Protein 3L5A (pdb70)

Structure (mmCIF, N/CA/C/O backbone):
data_3L5A
#
_entry.id   3L5A
#
_cell.length_a   69.941
_cell.length_b   75.342
_cell.length_c   80.736
_cell.angle_alpha   90.000
_cell.angle_beta   90.000
_cell.angle_gamma   90.000
#
_symmetry.space_group_name_H-M   'P 21 21 21'
#
loop_
_entity.id
_entity.type
_entity.pdbx_description
1 polymer 'NADH/flavin oxidoreductase/NADH oxidase'
2 non-polymer 'TRIETHYLENE GLYCOL'
3 water water
#
loop_
_atom_site.group_PDB
_atom_site.id
_atom_site.type_symbol
_atom_site.label_atom_id
_atom_site.label_alt_id
_atom_site.label_comp_id
_atom_site.label_asym_id
_atom_site.label_entity_id
_atom_site.label_seq_id
_atom_site.pdbx_PDB_ins_code
_atom_site.Cartn_x
_atom_site.Cartn_y
_atom_site.Cartn_z
_atom_site.occupancy
_atom_site.B_iso_or_equiv
_atom_site.auth_seq_id
_atom_site.auth_comp_id
_atom_site.auth_asym_id
_atom_site.auth_atom_id
_atom_site.pdbx_PDB_model_num
ATOM 9 N N . TYR A 1 22 ? 48.415 99.065 28.527 1.00 31.33 2 TYR A N 1
ATOM 10 C CA . TYR A 1 22 ? 47.635 97.852 28.747 1.00 28.11 2 TYR A CA 1
ATOM 11 C C . TYR A 1 22 ? 48.548 96.730 29.227 1.00 26.34 2 TYR A C 1
ATOM 12 O O . TYR A 1 22 ? 49.554 96.448 28.589 1.00 26.20 2 TYR A O 1
ATOM 21 N N . ARG A 1 23 ? 48.188 96.104 30.345 1.00 25.05 3 ARG A N 1
ATOM 22 C CA . ARG A 1 23 ? 49.059 95.104 30.985 1.00 24.23 3 ARG A CA 1
ATOM 23 C C . ARG A 1 23 ? 49.431 93.939 30.066 1.00 23.64 3 ARG A C 1
ATOM 24 O O . ARG A 1 23 ? 50.558 93.438 30.115 1.00 23.06 3 ARG A O 1
ATOM 32 N N . TYR A 1 24 ? 48.489 93.529 29.223 1.00 22.10 4 TYR A N 1
ATOM 33 C CA . TYR A 1 24 ? 48.688 92.323 28.404 1.00 21.67 4 TYR A CA 1
ATOM 34 C C . TYR A 1 24 ? 49.213 92.610 27.005 1.00 22.24 4 TYR A C 1
ATOM 35 O O . TYR A 1 24 ? 49.325 91.692 26.198 1.00 21.95 4 TYR A O 1
ATOM 44 N N . LYS A 1 25 ? 49.576 93.869 26.744 1.00 22.41 5 LYS A N 1
ATOM 45 C CA . LYS A 1 25 ? 50.168 94.292 25.472 1.00 24.00 5 LYS A CA 1
ATOM 46 C C . LYS A 1 25 ? 51.309 93.405 24.904 1.00 23.56 5 LYS A C 1
ATOM 47 O O . LYS A 1 25 ? 51.319 93.125 23.700 1.00 23.48 5 LYS A O 1
ATOM 53 N N . PRO A 1 26 ? 52.261 92.963 25.755 1.00 22.96 6 PRO A N 1
ATOM 54 C CA . PRO A 1 26 ? 53.373 92.159 25.222 1.00 22.64 6 PRO A CA 1
ATOM 55 C C . PRO A 1 26 ? 52.924 90.896 24.493 1.00 21.74 6 PRO A C 1
ATOM 56 O O . PRO A 1 26 ? 53.596 90.459 23.570 1.00 22.06 6 PRO A O 1
ATOM 60 N N . LEU A 1 27 ? 51.789 90.339 24.899 1.00 21.10 7 LEU A N 1
ATOM 61 C CA . LEU A 1 27 ? 51.276 89.100 24.303 1.00 20.40 7 LEU A CA 1
ATOM 62 C C . LEU A 1 27 ? 50.689 89.310 22.918 1.00 20.94 7 LEU A C 1
ATOM 63 O O . LEU A 1 27 ? 50.470 88.345 22.178 1.00 21.46 7 LEU A O 1
ATOM 68 N N . LEU A 1 28 ? 50.411 90.571 22.600 1.00 21.74 8 LEU A N 1
ATOM 69 C CA . LEU A 1 28 ? 49.809 90.956 21.327 1.00 22.34 8 LEU A CA 1
ATOM 70 C C . LEU A 1 28 ? 50.818 91.488 20.323 1.00 22.87 8 LEU A C 1
ATOM 71 O O . LEU A 1 28 ? 50.459 91.814 19.188 1.00 23.87 8 LEU A O 1
ATOM 76 N N . GLN A 1 29 ? 52.078 91.571 20.733 1.00 22.56 9 GLN A N 1
ATOM 77 C CA . GLN A 1 29 ? 53.148 92.057 19.872 1.00 22.79 9 GLN A CA 1
ATOM 78 C C . GLN A 1 29 ? 53.460 90.993 18.823 1.00 21.90 9 GLN A C 1
ATOM 79 O O . GLN A 1 29 ? 53.393 89.799 19.098 1.00 21.52 9 GLN A O 1
ATOM 85 N N . SER A 1 30 ? 53.802 91.443 17.622 1.00 21.66 10 SER A N 1
ATOM 86 C CA . SER A 1 30 ? 54.145 90.526 16.542 1.00 21.43 10 SER A CA 1
ATOM 87 C C . SER A 1 30 ? 55.531 89.956 16.795 1.00 20.73 10 SER A C 1
ATOM 88 O O . SER A 1 30 ? 56.312 90.493 17.594 1.00 20.72 10 SER A O 1
ATOM 91 N N . ILE A 1 31 ? 55.834 88.869 16.096 1.00 19.27 11 ILE A N 1
ATOM 92 C CA . ILE A 1 31 ? 57.153 88.263 16.159 1.00 18.32 11 ILE A CA 1
ATOM 93 C C . ILE A 1 31 ? 57.494 87.690 14.789 1.00 18.17 11 ILE A C 1
ATOM 94 O O . ILE A 1 31 ? 56.610 87.199 14.071 1.00 19.37 11 ILE A O 1
ATOM 99 N N . HIS A 1 32 ? 58.763 87.778 14.409 1.00 18.27 12 HIS A N 1
ATOM 100 C CA . HIS A 1 32 ? 59.228 87.088 13.221 1.00 18.83 12 HIS A CA 1
ATOM 101 C C . HIS A 1 32 ? 59.942 85.799 13.576 1.00 18.00 12 HIS A C 1
ATOM 102 O O . HIS A 1 32 ? 60.766 85.750 14.503 1.00 17.95 12 HIS A O 1
ATOM 109 N N . LEU A 1 33 ? 59.634 84.748 12.825 1.00 17.73 13 LEU A N 1
ATOM 110 C CA . LEU A 1 33 ? 60.433 83.540 12.907 1.00 17.43 13 LEU A CA 1
ATOM 111 C C . LEU A 1 33 ? 61.804 83.796 12.250 1.00 17.72 13 LEU A C 1
ATOM 112 O O . LEU A 1 33 ? 61.966 84.784 11.504 1.00 17.84 13 LEU A O 1
ATOM 117 N N . PRO A 1 34 ? 62.795 82.922 12.512 1.00 18.06 14 PRO A N 1
ATOM 118 C CA . PRO A 1 34 ? 64.106 83.082 11.862 1.00 18.77 14 PRO A CA 1
ATOM 119 C C . PRO A 1 34 ? 64.041 83.245 10.336 1.00 19.43 14 PRO A C 1
ATOM 120 O O . PRO A 1 34 ? 64.854 83.991 9.752 1.00 20.37 14 PRO A O 1
ATOM 124 N N . ASN A 1 35 ? 63.079 82.579 9.699 1.00 19.09 15 ASN A N 1
ATOM 125 C CA . ASN A 1 35 ? 62.929 82.625 8.244 1.00 19.80 15 ASN A CA 1
ATOM 126 C C . ASN A 1 35 ? 62.202 83.856 7.691 1.00 20.20 15 ASN A C 1
ATOM 127 O O . ASN A 1 35 ? 61.981 83.946 6.480 1.00 20.95 15 ASN A O 1
ATOM 132 N N . GLY A 1 36 ? 61.819 84.770 8.581 1.00 20.91 16 GLY A N 1
ATOM 133 C CA . GLY A 1 36 ? 61.198 86.022 8.177 1.00 21.71 16 GLY A CA 1
ATOM 134 C C . GLY A 1 36 ? 59.683 86.030 8.199 1.00 22.46 16 GLY A C 1
ATOM 135 O O . GLY A 1 36 ? 59.078 87.089 8.034 1.00 22.73 16 GLY A O 1
ATOM 136 N N . ILE A 1 37 ? 59.053 84.872 8.398 1.00 21.48 17 ILE A N 1
ATOM 137 C CA . ILE A 1 37 ? 57.581 84.863 8.529 1.00 22.07 17 ILE A CA 1
ATOM 138 C C . ILE A 1 37 ? 57.148 85.642 9.752 1.00 22.20 17 ILE A C 1
ATOM 139 O O . ILE A 1 37 ? 57.712 85.473 10.829 1.00 21.37 17 ILE A O 1
ATOM 144 N N . LYS A 1 38 ? 56.141 86.496 9.582 1.00 22.37 18 LYS A N 1
ATOM 145 C CA . LYS A 1 38 ? 55.663 87.326 10.678 1.00 22.95 18 LYS A CA 1
ATOM 146 C C . LYS A 1 38 ? 54.422 86.698 11.299 1.00 22.67 18 LYS A C 1
ATOM 147 O O . LYS A 1 38 ? 53.492 86.313 10.600 1.00 23.34 18 LYS A O 1
ATOM 153 N N . ILE A 1 39 ? 54.426 86.565 12.618 1.00 22.29 19 ILE A N 1
ATOM 154 C CA . ILE A 1 39 ? 53.263 86.066 13.347 1.00 22.09 19 ILE A CA 1
ATOM 155 C C . ILE A 1 39 ? 52.678 87.240 14.115 1.00 22.35 19 ILE A C 1
ATOM 156 O O . ILE A 1 39 ? 53.417 88.005 14.737 1.00 22.13 19 ILE A O 1
ATOM 161 N N . SER A 1 40 ? 51.362 87.414 14.077 1.00 23.13 20 SER A N 1
ATOM 162 C CA . SER A 1 40 ? 50.836 88.694 14.534 1.00 23.86 20 SER A CA 1
ATOM 163 C C . SER A 1 40 ? 50.620 88.798 16.041 1.00 22.90 20 SER A C 1
ATOM 164 O O . SER A 1 40 ? 50.302 89.871 16.551 1.00 23.52 20 SER A O 1
ATOM 167 N N . ASN A 1 41 ? 50.787 87.688 16.757 1.00 21.62 21 ASN A N 1
ATOM 168 C CA . ASN A 1 41 ? 50.749 87.732 18.215 1.00 20.19 21 ASN A CA 1
ATOM 169 C C . ASN A 1 41 ? 51.621 86.616 18.796 1.00 19.70 21 ASN A C 1
ATOM 170 O O . ASN A 1 41 ? 52.205 85.834 18.048 1.00 19.82 21 ASN A O 1
ATOM 175 N N . ARG A 1 42 ? 51.684 86.542 20.115 1.00 19.55 22 ARG A N 1
ATOM 176 C CA . ARG A 1 42 ? 52.556 85.563 20.770 1.00 18.85 22 ARG A CA 1
ATOM 177 C C . ARG A 1 42 ? 51.881 84.253 21.156 1.00 18.81 22 ARG A C 1
ATOM 178 O O . ARG A 1 42 ? 52.504 83.424 21.812 1.00 18.62 22 ARG A O 1
ATOM 186 N N . PHE A 1 43 ? 50.632 84.048 20.742 1.00 18.84 23 PHE A N 1
ATOM 187 C CA . PHE A 1 43 ? 49.899 82.831 21.108 1.00 18.57 23 PHE A CA 1
ATOM 188 C C . PHE A 1 43 ? 50.018 81.694 20.101 1.00 18.20 23 PHE A C 1
ATOM 189 O O . PHE A 1 43 ? 49.943 81.907 18.885 1.00 18.34 23 PHE A O 1
ATOM 197 N N . VAL A 1 44 ? 50.205 80.493 20.638 1.00 18.17 24 VAL A N 1
ATOM 198 C CA . VAL A 1 44 ? 50.232 79.284 19.837 1.00 18.25 24 VAL A CA 1
ATOM 199 C C . VAL A 1 44 ? 49.143 78.343 20.331 1.00 18.85 24 VAL A C 1
ATOM 200 O O . VAL A 1 44 ? 49.032 78.085 21.532 1.00 19.22 24 VAL A O 1
ATOM 204 N N . LEU A 1 45 ? 48.321 77.843 19.418 1.00 19.34 25 LEU A N 1
ATOM 205 C CA . LEU A 1 45 ? 47.358 76.810 19.772 1.00 20.36 25 LEU A CA 1
ATOM 206 C C . LEU A 1 45 ? 48.112 75.476 19.799 1.00 20.11 25 LEU A C 1
ATOM 207 O O . LEU A 1 45 ? 48.576 74.991 18.761 1.00 19.96 25 LEU A O 1
ATOM 212 N N . SER A 1 46 ? 48.255 74.923 21.002 1.00 20.34 26 SER A N 1
ATOM 213 C CA . SER A 1 46 ? 49.087 73.742 21.270 1.00 21.83 26 SER A CA 1
ATOM 214 C C . SER A 1 46 ? 48.461 72.438 20.800 1.00 21.66 26 SER A C 1
ATOM 215 O O . SER A 1 46 ? 47.235 72.346 20.675 1.00 21.55 26 SER A O 1
ATOM 218 N N . PRO A 1 47 ? 49.301 71.401 20.575 1.00 22.07 27 PRO A N 1
ATOM 219 C CA . PRO A 1 47 ? 48.794 70.122 20.082 1.00 22.81 27 PRO A CA 1
ATOM 220 C C . PRO A 1 47 ? 47.702 69.563 20.974 1.00 24.50 27 PRO A C 1
ATOM 221 O O . PRO A 1 47 ? 47.822 69.557 22.205 1.00 25.85 27 PRO A O 1
ATOM 233 N N . THR A 1 49 ? 44.894 66.257 20.614 1.00 28.48 29 THR A N 1
ATOM 234 C CA . THR A 1 49 ? 44.253 65.182 19.886 1.00 29.30 29 THR A CA 1
ATOM 235 C C . THR A 1 49 ? 42.789 65.168 20.287 1.00 29.45 29 THR A C 1
ATOM 236 O O . THR A 1 49 ? 42.438 64.899 21.440 1.00 29.27 29 THR A O 1
ATOM 240 N N . VAL A 1 50 ? 41.955 65.498 19.308 1.00 30.09 30 VAL A N 1
ATOM 241 C CA . VAL A 1 50 ? 40.513 65.509 19.451 1.00 30.61 30 VAL A CA 1
ATOM 242 C C . VAL A 1 50 ? 39.966 64.083 19.476 1.00 30.03 30 VAL A C 1
ATOM 243 O O . VAL A 1 50 ? 38.948 63.821 20.108 1.00 29.90 30 VAL A O 1
ATOM 247 N N . ASN A 1 51 ? 40.656 63.159 18.805 1.00 29.41 31 ASN A N 1
ATOM 248 C CA . ASN A 1 51 ? 40.251 61.751 18.772 1.00 29.03 31 ASN A CA 1
ATOM 249 C C . ASN A 1 51 ? 38.908 61.579 18.053 1.00 28.64 31 ASN A C 1
ATOM 250 O O . ASN A 1 51 ? 38.014 60.891 18.538 1.00 28.64 31 ASN A O 1
ATOM 255 N N . ALA A 1 52 ? 38.787 62.214 16.888 1.00 27.56 32 ALA A N 1
ATOM 256 C CA . ALA A 1 52 ? 37.536 62.226 16.125 1.00 26.82 32 ALA A CA 1
ATOM 257 C C . ALA A 1 52 ? 37.745 61.843 14.666 1.00 26.14 32 ALA A C 1
ATOM 258 O O . ALA A 1 52 ? 36.844 62.023 13.836 1.00 25.65 32 ALA A O 1
ATOM 260 N N . SER A 1 53 ? 38.927 61.303 14.349 1.00 25.03 33 SER A N 1
ATOM 261 C CA . SER A 1 53 ? 39.233 60.874 12.987 1.00 24.17 33 SER A CA 1
ATOM 262 C C . SER A 1 53 ? 38.679 59.468 12.742 1.00 24.28 33 SER A C 1
ATOM 263 O O . SER A 1 53 ? 38.171 58.833 13.662 1.00 23.50 33 SER A O 1
ATOM 266 N N . THR A 1 54 ? 38.775 58.981 11.507 1.00 24.30 34 THR A N 1
ATOM 267 C CA . THR A 1 54 ? 38.358 57.604 11.208 1.00 25.38 34 THR A CA 1
ATOM 268 C C . THR A 1 54 ? 39.345 56.636 11.856 1.00 26.30 34 THR A C 1
ATOM 269 O O . THR A 1 54 ? 40.408 57.067 12.316 1.00 26.27 34 THR A O 1
ATOM 273 N N . LYS A 1 55 ? 39.005 55.349 11.886 1.00 26.95 35 LYS A N 1
ATOM 274 C CA . LYS A 1 55 ? 39.893 54.327 12.453 1.00 28.30 35 LYS A CA 1
ATOM 275 C C . LYS A 1 55 ? 41.248 54.298 11.721 1.00 27.77 35 LYS A C 1
ATOM 276 O O . LYS A 1 55 ? 42.281 54.030 12.340 1.00 28.37 35 LYS A O 1
ATOM 282 N N . GLU A 1 56 ? 41.229 54.589 10.418 1.00 27.45 36 GLU A N 1
ATOM 283 C CA . GLU A 1 56 ? 42.449 54.697 9.600 1.00 27.20 36 GLU A CA 1
ATOM 284 C C . GLU A 1 56 ? 43.167 56.013 9.814 1.00 26.10 36 GLU A C 1
ATOM 285 O O . GLU A 1 56 ? 44.249 56.220 9.256 1.00 26.55 36 GLU A O 1
ATOM 291 N N . GLY A 1 57 ? 42.557 56.914 10.578 1.00 25.01 37 GLY A N 1
ATOM 292 C CA . GLY A 1 57 ? 43.150 58.221 10.851 1.00 24.03 37 GLY A CA 1
ATOM 293 C C . GLY A 1 57 ? 42.875 59.270 9.791 1.00 23.71 37 GLY A C 1
ATOM 294 O O . GLY A 1 57 ? 43.580 60.269 9.713 1.00 23.85 37 GLY A O 1
ATOM 295 N N . TYR A 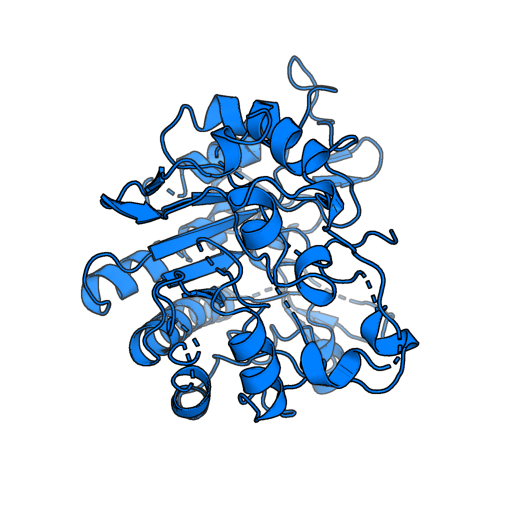1 58 ? 41.851 59.047 8.970 1.00 23.23 38 TYR A N 1
ATOM 296 C CA . TYR A 1 58 ? 41.469 60.039 7.985 1.00 23.26 38 TYR A CA 1
ATOM 297 C C . TYR A 1 58 ? 40.648 61.145 8.626 1.00 22.62 38 TYR A C 1
ATOM 298 O O . TYR A 1 58 ? 39.881 60.907 9.569 1.00 22.64 38 TYR A O 1
ATOM 307 N N . ILE A 1 59 ? 40.805 62.339 8.067 1.00 23.21 39 ILE A N 1
ATOM 308 C CA . ILE A 1 59 ? 40.175 63.561 8.570 1.00 23.19 39 ILE A CA 1
ATOM 309 C C . ILE A 1 59 ? 38.674 63.490 8.313 1.00 23.66 39 ILE A C 1
ATOM 310 O O . ILE A 1 59 ? 38.254 63.225 7.185 1.00 24.07 39 ILE A O 1
ATOM 315 N N . THR A 1 60 ? 37.898 63.744 9.361 1.00 23.72 40 THR A N 1
ATOM 316 C CA . THR A 1 60 ? 36.432 63.662 9.332 1.00 24.64 40 THR A CA 1
ATOM 317 C C . THR A 1 60 ? 35.786 65.046 9.324 1.00 24.98 40 THR A C 1
ATOM 318 O O . THR A 1 60 ? 36.453 66.072 9.533 1.00 24.00 40 THR A O 1
ATOM 322 N N . LYS A 1 61 ? 34.471 65.078 9.086 1.00 25.63 41 LYS A N 1
ATOM 323 C CA . LYS A 1 61 ? 33.704 66.315 9.205 1.00 26.40 41 LYS A CA 1
ATOM 324 C C . LYS A 1 61 ? 33.864 66.906 10.606 1.00 25.93 41 LYS A C 1
ATOM 325 O O . LYS A 1 61 ? 34.011 68.121 10.746 1.00 26.33 41 LYS A O 1
ATOM 331 N N . ALA A 1 62 ? 33.830 66.049 11.630 1.00 25.87 42 ALA A N 1
ATOM 332 C CA . ALA A 1 62 ? 33.985 66.502 13.024 1.00 25.86 42 ALA A CA 1
ATOM 333 C C . ALA A 1 62 ? 35.352 67.150 13.246 1.00 25.66 42 ALA A C 1
ATOM 334 O O . ALA A 1 62 ? 35.440 68.223 13.850 1.00 25.44 42 ALA A O 1
ATOM 336 N N . ASP A 1 63 ? 36.407 66.515 12.725 1.00 25.49 43 ASP A N 1
ATOM 337 C CA . ASP A 1 63 ? 37.758 67.094 12.787 1.00 24.85 43 ASP A CA 1
ATOM 338 C C . ASP A 1 63 ? 37.783 68.499 12.197 1.00 24.50 43 ASP A C 1
ATOM 339 O O . ASP A 1 63 ? 38.358 69.431 12.776 1.00 23.98 43 ASP A O 1
ATOM 344 N N . LEU A 1 64 ? 37.173 68.639 11.019 1.00 24.37 44 LEU A N 1
ATOM 345 C CA . LEU A 1 64 ? 37.186 69.903 10.307 1.00 24.09 44 LEU A CA 1
ATOM 346 C C . LEU A 1 64 ? 36.396 70.967 11.053 1.00 24.16 44 LEU A C 1
ATOM 347 O O . LEU A 1 64 ? 36.836 72.109 11.122 1.00 23.97 44 LEU A O 1
ATOM 352 N N . ALA A 1 65 ? 35.248 70.584 11.619 1.00 24.41 45 ALA A N 1
ATOM 353 C CA . ALA A 1 65 ? 34.418 71.549 12.359 1.00 24.24 45 ALA A CA 1
ATOM 354 C C . ALA A 1 65 ? 35.157 72.081 13.601 1.00 24.16 45 ALA A C 1
ATOM 355 O O . ALA A 1 65 ? 35.104 73.283 13.906 1.00 24.30 45 ALA A O 1
ATOM 357 N N . TYR A 1 66 ? 35.843 71.182 14.299 1.00 23.74 46 TYR A N 1
ATOM 358 C CA . TYR A 1 66 ? 36.633 71.567 15.463 1.00 23.32 46 TYR A CA 1
ATOM 359 C C . TYR A 1 66 ? 37.734 72.553 15.078 1.00 23.01 46 TYR A C 1
ATOM 360 O O . TYR A 1 66 ? 37.907 73.583 15.722 1.00 22.79 46 TYR A O 1
ATOM 369 N N . ALA A 1 67 ? 38.479 72.244 14.016 1.00 22.69 47 ALA A N 1
ATOM 370 C CA . ALA A 1 67 ? 39.566 73.119 13.583 1.00 22.60 47 ALA A CA 1
ATOM 371 C C . ALA A 1 67 ? 39.064 74.467 13.044 1.00 22.18 47 ALA A C 1
ATOM 372 O O . ALA A 1 67 ? 39.655 75.528 13.320 1.00 22.60 47 ALA A O 1
ATOM 374 N N . ALA A 1 68 ? 37.972 74.425 12.284 1.00 22.58 48 ALA A N 1
ATOM 375 C CA . ALA A 1 68 ? 37.372 75.646 11.725 1.00 22.30 48 ALA A CA 1
ATOM 376 C C . ALA A 1 68 ? 37.062 76.673 12.814 1.00 22.59 48 ALA A C 1
ATOM 377 O O . ALA A 1 68 ? 37.357 77.857 12.661 1.00 22.98 48 ALA A O 1
ATOM 379 N N . ARG A 1 69 ? 36.476 76.189 13.908 1.00 22.88 49 ARG A N 1
ATOM 380 C CA . ARG A 1 69 ? 36.102 77.015 15.063 1.00 23.68 49 ARG A CA 1
ATOM 381 C C . ARG A 1 69 ? 37.315 77.734 15.691 1.00 23.50 49 ARG A C 1
ATOM 382 O O . ARG A 1 69 ? 37.189 78.836 16.246 1.00 23.45 49 ARG A O 1
ATOM 390 N N . ARG A 1 70 ? 38.490 77.119 15.536 1.00 23.17 50 ARG A N 1
ATOM 391 C CA . ARG A 1 70 ? 39.729 77.603 16.154 1.00 22.48 50 ARG A CA 1
ATOM 392 C C . ARG A 1 70 ? 40.738 78.185 15.159 1.00 22.48 50 ARG A C 1
ATOM 393 O O . ARG A 1 70 ? 41.864 78.521 15.532 1.00 21.91 50 ARG A O 1
ATOM 401 N N . SER A 1 71 ? 40.313 78.360 13.903 1.00 22.54 51 SER A N 1
ATOM 402 C CA . SER A 1 71 ? 41.190 78.906 12.866 1.00 22.51 51 SER A CA 1
ATOM 403 C C . SER A 1 71 ? 41.512 80.404 12.999 1.00 22.20 51 SER A C 1
ATOM 404 O O . SER A 1 71 ? 42.424 80.913 12.342 1.00 21.44 51 SER A O 1
ATOM 407 N N . ASN A 1 72 ? 40.793 81.113 13.872 1.00 22.86 52 ASN A N 1
ATOM 408 C CA . ASN A 1 72 ? 41.093 82.512 14.108 1.00 23.19 52 ASN A CA 1
ATOM 409 C C . ASN A 1 72 ? 41.515 82.738 15.571 1.00 23.44 52 ASN A C 1
ATOM 410 O O . ASN A 1 72 ? 41.432 83.854 16.069 1.00 24.99 52 ASN A O 1
ATOM 415 N N . SER A 1 73 ? 41.966 81.678 16.244 1.00 23.34 53 SER A N 1
ATOM 416 C CA . SER A 1 73 ? 42.247 81.724 17.699 1.00 22.56 53 SER A CA 1
ATOM 417 C C . SER A 1 73 ? 43.648 82.225 18.082 1.00 22.73 53 SER A C 1
ATOM 418 O O . SER A 1 73 ? 43.814 82.892 19.107 1.00 22.93 53 SER A O 1
ATOM 421 N N . ALA A 1 74 ? 44.654 81.905 17.273 1.00 21.22 54 ALA A N 1
ATOM 422 C CA . ALA A 1 74 ? 46.052 82.158 17.657 1.00 21.10 54 ALA A CA 1
ATOM 423 C C . ALA A 1 74 ? 46.906 82.515 16.442 1.00 20.58 54 ALA A C 1
ATOM 424 O O . ALA A 1 74 ? 46.509 82.249 15.316 1.00 21.83 54 ALA A O 1
ATOM 426 N N . GLY A 1 75 ? 48.068 83.128 16.678 1.00 20.70 55 GLY A N 1
ATOM 427 C CA . GLY A 1 75 ? 49.001 83.459 15.599 1.00 19.35 55 GLY A CA 1
ATOM 428 C C . GLY A 1 75 ? 49.470 82.213 14.851 1.00 19.24 55 GLY A C 1
ATOM 429 O O . GLY A 1 75 ? 49.651 82.245 13.632 1.00 19.47 55 GLY A O 1
ATOM 438 N N . GLN A 1 77 ? 49.201 77.622 14.935 1.00 16.57 57 GLN A N 1
ATOM 439 C CA . GLN A 1 77 ? 48.519 76.428 15.433 1.00 16.77 57 GLN A CA 1
ATOM 440 C C . GLN A 1 77 ? 49.373 75.216 15.162 1.00 16.50 57 GLN A C 1
ATOM 441 O O . GLN A 1 77 ? 49.946 75.102 14.085 1.00 16.97 57 GLN A O 1
ATOM 447 N N . VAL A 1 78 ? 49.463 74.316 16.140 1.00 16.12 58 VAL A N 1
ATOM 448 C CA . VAL A 1 78 ? 50.092 73.018 15.914 1.00 16.55 58 VAL A CA 1
ATOM 449 C C . VAL A 1 78 ? 49.024 71.946 16.129 1.00 16.54 58 VAL A C 1
ATOM 450 O O . VAL A 1 78 ? 48.377 71.913 17.181 1.00 17.15 58 VAL A O 1
ATOM 454 N N . THR A 1 79 ? 48.852 71.058 15.151 1.00 17.44 59 THR A N 1
ATOM 455 C CA . THR A 1 79 ? 47.914 69.932 15.288 1.00 17.30 59 THR A CA 1
ATOM 456 C C . THR A 1 79 ? 48.292 68.964 16.398 1.00 17.97 59 THR A C 1
ATOM 457 O O . THR A 1 79 ? 49.455 68.928 16.845 1.00 17.84 59 THR A O 1
ATOM 461 N N . GLY A 1 80 ? 47.306 68.177 16.833 1.00 18.21 60 GLY A N 1
ATOM 462 C CA . GLY A 1 80 ? 47.627 66.942 17.554 1.00 18.11 60 GLY A CA 1
ATOM 463 C C . GLY A 1 80 ? 48.506 66.010 16.720 1.00 17.65 60 GLY A C 1
ATOM 464 O O . GLY A 1 80 ? 48.681 66.197 15.509 1.00 17.72 60 GLY A O 1
ATOM 465 N N . ALA A 1 81 ? 49.063 65.002 17.384 1.00 17.53 61 ALA A N 1
ATOM 466 C CA . ALA A 1 81 ? 49.943 64.007 16.748 1.00 17.37 61 ALA A CA 1
ATOM 467 C C . ALA A 1 81 ? 49.352 63.400 15.475 1.00 17.42 61 ALA A C 1
ATOM 468 O O . ALA A 1 81 ? 48.197 62.958 15.466 1.00 17.24 61 ALA A O 1
ATOM 470 N N . ALA A 1 82 ? 50.143 63.408 14.410 1.00 16.16 62 ALA A N 1
ATOM 471 C CA . ALA A 1 82 ? 49.825 62.689 13.172 1.00 15.98 62 ALA A CA 1
ATOM 472 C C . ALA A 1 82 ? 50.869 61.595 13.027 1.00 16.52 62 ALA A C 1
ATOM 473 O O . ALA A 1 82 ? 52.064 61.885 12.905 1.00 15.91 62 ALA A O 1
ATOM 475 N N . TYR A 1 83 ? 50.436 60.339 13.065 1.00 16.62 63 TYR A N 1
ATOM 476 C CA . TYR A 1 83 ? 51.388 59.219 13.119 1.00 17.62 63 TYR A CA 1
ATOM 477 C C . TYR A 1 83 ? 51.991 58.830 11.778 1.00 17.24 63 TYR A C 1
ATOM 478 O O . TYR A 1 83 ? 51.305 58.808 10.753 1.00 17.51 63 TYR A O 1
ATOM 487 N N . ILE A 1 84 ? 53.290 58.516 11.793 1.00 16.76 64 ILE A N 1
ATOM 488 C CA . ILE A 1 84 ? 54.043 58.332 10.552 1.00 16.74 64 ILE A CA 1
ATOM 489 C C . ILE A 1 84 ? 54.072 56.887 10.041 1.00 17.05 64 ILE A C 1
ATOM 490 O O . ILE A 1 84 ? 54.464 56.651 8.904 1.00 17.21 64 ILE A O 1
ATOM 495 N N . GLU A 1 85 ? 53.704 55.935 10.901 1.00 18.07 65 GLU A N 1
ATOM 496 C CA . GLU A 1 85 ? 53.648 54.510 10.518 1.00 18.53 65 GLU A CA 1
ATOM 497 C C . GLU A 1 85 ? 52.804 53.747 11.529 1.00 19.54 65 GLU A C 1
ATOM 498 O O . GLU A 1 85 ? 52.674 54.183 12.661 1.00 19.44 65 GLU A O 1
ATOM 504 N N . PRO A 1 86 ? 52.224 52.597 11.127 1.00 20.53 66 PRO A N 1
ATOM 505 C CA . PRO A 1 86 ? 51.280 51.898 12.014 1.00 20.90 66 PRO A CA 1
ATOM 506 C C . PRO A 1 86 ? 51.803 51.542 13.409 1.00 21.00 66 PRO A C 1
ATOM 507 O O . PRO A 1 86 ? 51.047 51.619 14.382 1.00 21.00 66 PRO A O 1
ATOM 511 N N . TYR A 1 87 ? 53.080 51.171 13.522 1.00 21.51 67 TYR A N 1
ATOM 512 C CA . TYR A 1 87 ? 53.613 50.803 14.835 1.00 21.47 67 TYR A CA 1
ATOM 513 C C . TYR A 1 87 ? 53.874 51.984 15.763 1.00 21.15 67 TYR A C 1
ATOM 514 O O . TYR A 1 87 ? 54.192 51.787 16.940 1.00 21.07 67 TYR A O 1
ATOM 523 N N . GLY A 1 88 ? 53.723 53.203 15.240 1.00 20.31 68 GLY A N 1
ATOM 524 C CA . GLY A 1 88 ? 53.935 54.432 16.010 1.00 20.38 68 GLY A CA 1
ATOM 525 C C . GLY A 1 88 ? 52.665 55.120 16.492 1.00 20.44 68 GLY A C 1
ATOM 526 O O . GLY A 1 88 ? 52.716 56.223 17.030 1.00 20.41 68 GLY A O 1
ATOM 527 N N . LYS A 1 89 ? 51.519 54.445 16.347 1.00 20.19 69 LYS A N 1
ATOM 528 C CA . LYS A 1 89 ? 50.213 55.073 16.615 1.00 20.33 69 LYS A CA 1
ATOM 529 C C . LYS A 1 89 ? 49.796 54.994 18.089 1.00 20.68 69 LYS A C 1
ATOM 530 O O . LYS A 1 89 ? 49.762 53.902 18.665 1.00 20.19 69 LYS A O 1
ATOM 536 N N . LEU A 1 90 ? 49.484 56.143 18.696 1.00 20.93 70 LEU A N 1
ATOM 537 C CA . LEU A 1 90 ? 49.123 56.180 20.112 1.00 22.65 70 LEU A CA 1
ATOM 538 C C . LEU A 1 90 ? 47.602 56.196 20.267 1.00 23.77 70 LEU A C 1
ATOM 539 O O . LEU A 1 90 ? 47.013 55.251 20.816 1.00 23.64 70 LEU A O 1
ATOM 544 N N . PHE A 1 91 ? 46.987 57.271 19.787 1.00 25.09 71 PHE A N 1
ATOM 545 C CA . PHE A 1 91 ? 45.549 57.475 19.968 1.00 26.63 71 PHE A CA 1
ATOM 546 C C . PHE A 1 91 ? 44.762 56.675 18.946 1.00 26.26 71 PHE A C 1
ATOM 547 O O . PHE A 1 91 ? 45.186 56.527 17.803 1.00 26.21 71 PHE A O 1
ATOM 555 N N . GLU A 1 92 ? 43.604 56.160 19.363 1.00 26.89 72 GLU A N 1
ATOM 556 C CA . GLU A 1 92 ? 42.822 55.274 18.515 1.00 27.17 72 GLU A CA 1
ATOM 557 C C . GLU A 1 92 ? 42.264 56.004 17.295 1.00 26.44 72 GLU A C 1
ATOM 558 O O . GLU A 1 92 ? 42.215 55.438 16.204 1.00 27.21 72 GLU A O 1
ATOM 564 N N . TYR A 1 93 ? 41.862 57.260 17.487 1.00 25.27 73 TYR A N 1
ATOM 565 C CA . TYR A 1 93 ? 41.241 58.042 16.417 1.00 24.78 73 TYR A CA 1
ATOM 566 C C . TYR A 1 93 ? 41.967 59.351 16.165 1.00 24.26 73 TYR A C 1
ATOM 567 O O . TYR A 1 93 ? 41.337 60.366 15.861 1.00 23.85 73 TYR A O 1
ATOM 576 N N . GLY A 1 94 ? 43.295 59.329 16.304 1.00 23.20 74 GLY A N 1
ATOM 577 C CA . GLY A 1 94 ? 44.113 60.502 16.004 1.00 23.00 74 GLY A CA 1
ATOM 578 C C . GLY A 1 94 ? 44.405 60.583 14.519 1.00 22.34 74 GLY A C 1
ATOM 579 O O . GLY A 1 94 ? 44.017 59.687 13.761 1.00 23.20 74 GLY A O 1
ATOM 580 N N . PHE A 1 95 ? 45.078 61.654 14.099 1.00 21.22 75 PHE A N 1
ATOM 581 C CA . PHE A 1 95 ? 45.407 61.852 12.681 1.00 20.51 75 PHE A CA 1
ATOM 582 C C . PHE A 1 95 ? 46.452 60.849 12.202 1.00 20.40 75 PHE A C 1
ATOM 583 O O . PHE A 1 95 ? 47.407 60.552 12.926 1.00 19.36 75 PHE A O 1
ATOM 591 N N . ASN A 1 96 ? 46.291 60.385 10.963 1.00 19.33 76 ASN A N 1
ATOM 592 C CA A ASN A 1 96 ? 47.279 59.555 10.295 0.50 19.21 76 ASN A CA 1
ATOM 593 C CA B ASN A 1 96 ? 47.324 59.574 10.316 0.50 19.30 76 ASN A CA 1
ATOM 594 C C . ASN A 1 96 ? 47.954 60.344 9.175 1.00 19.17 76 ASN A C 1
ATOM 595 O O . ASN A 1 96 ? 47.300 61.136 8.505 1.00 19.05 76 ASN A O 1
ATOM 604 N N . ILE A 1 97 ? 49.255 60.125 8.974 1.00 18.54 77 ILE A N 1
ATOM 605 C CA . ILE A 1 97 ? 49.966 60.731 7.854 1.00 18.43 77 ILE A CA 1
ATOM 606 C C . ILE A 1 97 ? 50.921 59.704 7.238 1.00 18.71 77 ILE A C 1
ATOM 607 O O . ILE A 1 97 ? 51.951 60.064 6.669 1.00 18.72 77 ILE A O 1
ATOM 612 N N . ASP A 1 98 ? 50.546 58.422 7.324 1.00 19.36 78 ASP A N 1
ATOM 613 C CA . ASP A 1 98 ? 51.475 57.331 6.988 1.00 20.13 78 ASP A CA 1
ATOM 614 C C . ASP A 1 98 ? 51.334 56.744 5.585 1.00 20.28 78 ASP A C 1
ATOM 615 O O . ASP A 1 98 ? 52.092 55.845 5.202 1.00 20.46 78 ASP A O 1
ATOM 620 N N . HIS A 1 99 ? 50.383 57.270 4.821 1.00 20.55 79 HIS A N 1
ATOM 621 C CA . HIS A 1 99 ? 50.190 56.823 3.447 1.00 20.56 79 HIS A CA 1
ATOM 622 C C . HIS A 1 99 ? 49.483 57.893 2.629 1.00 20.26 79 HIS A C 1
ATOM 623 O O . HIS A 1 99 ? 48.848 58.799 3.184 1.00 20.15 79 HIS A O 1
ATOM 630 N N . ASP A 1 100 ? 49.596 57.795 1.308 1.00 20.39 80 ASP A N 1
ATOM 631 C CA . ASP A 1 100 ? 49.125 58.867 0.432 1.00 21.07 80 ASP A CA 1
ATOM 632 C C . ASP A 1 100 ? 47.615 59.070 0.438 1.00 21.22 80 ASP A C 1
ATOM 633 O O . ASP A 1 100 ? 47.157 60.168 0.127 1.00 21.04 80 ASP A O 1
ATOM 638 N N . ALA A 1 101 ? 46.856 58.041 0.822 1.00 21.31 81 ALA A N 1
ATOM 639 C CA . ALA A 1 101 ? 45.387 58.161 0.910 1.00 21.50 81 ALA A CA 1
ATOM 640 C C . ALA A 1 101 ? 44.967 59.135 2.016 1.00 21.23 81 ALA A C 1
ATOM 641 O O . ALA A 1 101 ? 43.818 59.560 2.063 1.00 21.53 81 ALA A O 1
ATOM 643 N N . CYS A 1 102 ? 45.908 59.504 2.887 1.00 20.48 82 CYS A N 1
ATOM 644 C CA . CYS A 1 102 ? 45.650 60.516 3.910 1.00 20.60 82 CYS A CA 1
ATOM 645 C C . CYS A 1 102 ? 45.649 61.925 3.349 1.00 20.25 82 CYS A C 1
ATOM 646 O O . CYS A 1 102 ? 45.124 62.839 3.983 1.00 20.04 82 CYS A O 1
ATOM 649 N N . ILE A 1 103 ? 46.258 62.122 2.184 1.00 20.11 83 ILE A N 1
ATOM 650 C CA . ILE A 1 103 ? 46.474 63.470 1.677 1.00 20.76 83 ILE A CA 1
ATOM 651 C C . ILE A 1 103 ? 45.173 64.274 1.426 1.00 20.93 83 ILE A C 1
ATOM 652 O O . ILE A 1 103 ? 45.098 65.433 1.824 1.00 20.81 83 ILE A O 1
ATOM 657 N N . PRO A 1 104 ? 44.144 63.664 0.808 1.00 22.00 84 PRO A N 1
ATOM 658 C CA . PRO A 1 104 ? 42.929 64.466 0.547 1.00 22.17 84 PRO A CA 1
ATOM 659 C C . PRO A 1 104 ? 42.319 65.097 1.802 1.00 22.36 84 PRO A C 1
ATOM 660 O O . PRO A 1 104 ? 41.999 66.297 1.801 1.00 23.00 84 PRO A O 1
ATOM 664 N N . GLY A 1 105 ? 42.196 64.309 2.868 1.00 22.22 85 GLY A N 1
ATOM 665 C CA . GLY A 1 105 ? 41.627 64.781 4.136 1.00 21.81 85 GLY A CA 1
ATOM 666 C C . GLY A 1 105 ? 42.520 65.799 4.816 1.00 21.01 85 GLY A C 1
ATOM 667 O O . GLY A 1 105 ? 42.046 66.815 5.338 1.00 20.68 85 GLY A O 1
ATOM 668 N N . LEU A 1 106 ? 43.826 65.535 4.809 1.00 20.70 86 LEU A N 1
ATOM 669 C CA . LEU A 1 106 ? 44.789 66.468 5.397 1.00 19.47 86 LEU A CA 1
ATOM 670 C C . LEU A 1 106 ? 44.817 67.797 4.637 1.00 19.35 86 LEU A C 1
ATOM 671 O O . LEU A 1 106 ? 45.089 68.844 5.216 1.00 19.27 86 LEU A O 1
ATOM 676 N N . THR A 1 107 ? 44.531 67.747 3.332 1.00 19.34 87 THR A N 1
ATOM 677 C CA . THR A 1 107 ? 44.475 68.955 2.517 1.00 20.01 87 THR A CA 1
ATOM 678 C C . THR A 1 107 ? 43.299 69.824 2.975 1.00 19.61 87 THR A C 1
ATOM 679 O O . THR A 1 107 ? 43.452 71.031 3.142 1.00 20.33 87 THR A O 1
ATOM 683 N N . ASN A 1 108 ? 42.142 69.204 3.178 1.00 20.26 88 ASN A N 1
ATOM 684 C CA . ASN A 1 108 ? 40.986 69.915 3.764 1.00 20.54 88 ASN A CA 1
ATOM 685 C C . ASN A 1 108 ? 41.344 70.523 5.130 1.00 19.78 88 ASN A C 1
ATOM 686 O O . ASN A 1 108 ? 40.994 71.666 5.426 1.00 19.91 88 ASN A O 1
ATOM 699 N N . ALA A 1 110 ? 44.389 71.426 6.405 1.00 18.30 90 ALA A N 1
ATOM 700 C CA . ALA A 1 110 ? 45.305 72.542 6.297 1.00 17.77 90 ALA A CA 1
ATOM 701 C C . ALA A 1 110 ? 44.549 73.795 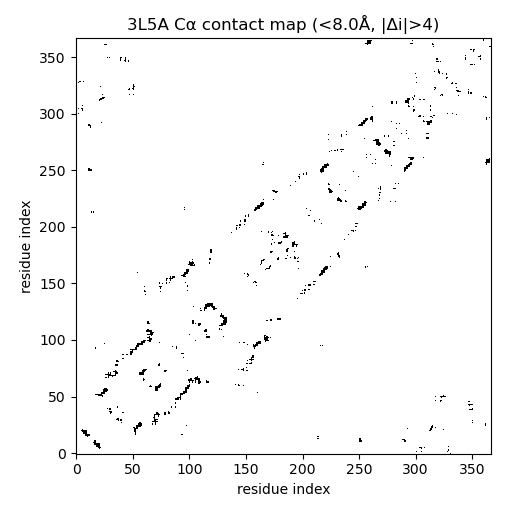5.827 1.00 18.40 90 ALA A C 1
ATOM 702 O O . ALA A 1 110 ? 44.743 74.884 6.359 1.00 17.83 90 ALA A O 1
ATOM 704 N N . SER A 1 111 ? 43.686 73.624 4.828 1.00 19.18 91 SER A N 1
ATOM 705 C CA . SER A 1 111 ? 42.926 74.751 4.312 1.00 20.13 91 SER A CA 1
ATOM 706 C C . SER A 1 111 ? 42.029 75.374 5.396 1.00 19.71 91 SER A C 1
ATOM 707 O O . SER A 1 111 ? 41.988 76.608 5.568 1.00 20.25 91 SER A O 1
ATOM 710 N N . THR A 1 112 ? 41.346 74.516 6.136 1.00 19.54 92 THR A N 1
ATOM 711 C CA . THR A 1 112 ? 40.452 74.924 7.214 1.00 20.26 92 THR A CA 1
ATOM 712 C C . THR A 1 112 ? 41.212 75.731 8.259 1.00 20.14 92 THR A C 1
ATOM 713 O O . THR A 1 112 ? 40.774 76.795 8.695 1.00 20.12 92 THR A O 1
ATOM 725 N N . LYS A 1 114 ? 43.984 77.396 7.922 1.00 18.78 94 LYS A N 1
ATOM 726 C CA . LYS A 1 114 ? 44.690 78.568 7.402 1.00 19.44 94 LYS A CA 1
ATOM 727 C C . LYS A 1 114 ? 43.782 79.722 6.960 1.00 19.48 94 LYS A C 1
ATOM 728 O O . LYS A 1 114 ? 44.278 80.765 6.547 1.00 20.55 94 LYS A O 1
ATOM 734 N N . GLN A 1 115 ? 42.475 79.524 7.069 1.00 21.13 95 GLN A N 1
ATOM 735 C CA . GLN A 1 115 ? 41.505 80.428 6.405 1.00 22.06 95 GLN A CA 1
ATOM 736 C C . GLN A 1 115 ? 41.479 81.865 6.925 1.00 22.82 95 GLN A C 1
ATOM 737 O O . GLN A 1 115 ? 41.018 82.780 6.223 1.00 23.44 95 GLN A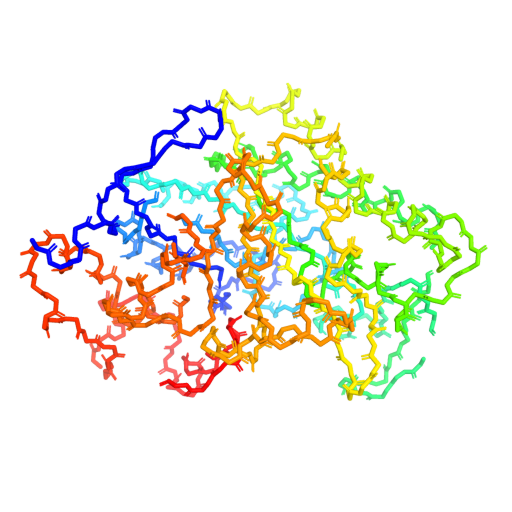 O 1
ATOM 743 N N . HIS A 1 116 ? 41.967 82.069 8.142 1.00 22.87 96 HIS A N 1
ATOM 744 C CA . HIS A 1 116 ? 42.083 83.417 8.693 1.00 23.28 96 HIS A CA 1
ATOM 745 C C . HIS A 1 116 ? 43.528 83.909 8.760 1.00 22.99 96 HIS A C 1
ATOM 746 O O . HIS A 1 116 ? 43.809 84.948 9.364 1.00 24.48 96 HIS A O 1
ATOM 753 N N . GLY A 1 117 ? 44.443 83.166 8.137 1.00 22.35 97 GLY A N 1
ATOM 754 C CA . GLY A 1 117 ? 45.847 83.553 8.080 1.00 21.47 97 GLY A CA 1
ATOM 755 C C . GLY A 1 117 ? 46.659 83.143 9.300 1.00 20.71 97 GLY A C 1
ATOM 756 O O . GLY A 1 117 ? 47.798 83.596 9.481 1.00 21.31 97 GLY A O 1
ATOM 757 N N . SER A 1 118 ? 46.079 82.301 10.146 1.00 20.21 98 SER A N 1
ATOM 758 C CA . SER A 1 118 ? 46.846 81.697 11.233 1.00 19.89 98 SER A CA 1
ATOM 759 C C . SER A 1 118 ? 47.730 80.621 10.615 1.00 19.83 98 SER A C 1
ATOM 760 O O . SER A 1 118 ? 47.310 79.923 9.689 1.00 19.85 98 SER A O 1
ATOM 763 N N . LEU A 1 119 ? 48.960 80.505 11.096 1.00 18.87 99 LEU A N 1
ATOM 764 C CA . LEU A 1 119 ? 49.862 79.500 10.558 1.00 19.06 99 LEU A CA 1
ATOM 765 C C . LEU A 1 119 ? 49.439 78.118 11.043 1.00 18.20 99 LEU A C 1
ATOM 766 O O . LEU A 1 119 ? 49.053 77.955 12.214 1.00 19.28 99 LEU A O 1
ATOM 771 N N . ALA A 1 120 ? 49.536 77.130 10.151 1.00 17.61 100 ALA A N 1
ATOM 772 C CA . ALA A 1 120 ? 49.057 75.775 10.427 1.00 16.64 100 ALA A CA 1
ATOM 773 C C . ALA A 1 120 ? 50.218 74.793 10.320 1.00 16.54 100 ALA A C 1
ATOM 774 O O . ALA A 1 120 ? 50.757 74.575 9.227 1.00 15.63 100 ALA A O 1
ATOM 776 N N . ILE A 1 121 ? 50.618 74.241 11.470 1.00 15.15 101 ILE A N 1
ATOM 777 C CA . ILE A 1 121 ? 51.770 73.331 11.548 1.00 15.31 101 ILE A CA 1
ATOM 778 C C . ILE A 1 121 ? 51.256 71.951 11.926 1.00 15.26 101 ILE A C 1
ATOM 779 O O . ILE A 1 121 ? 50.485 71.840 12.879 1.00 15.62 101 ILE A O 1
ATOM 784 N N . ILE A 1 122 ? 51.637 70.913 11.177 1.00 14.55 102 ILE A N 1
ATOM 785 C CA . ILE A 1 122 ? 51.186 69.550 11.541 1.00 14.98 102 ILE A CA 1
ATOM 786 C C . ILE A 1 122 ? 52.306 68.834 12.309 1.00 14.73 102 ILE A C 1
ATOM 787 O O . ILE A 1 122 ? 53.457 68.810 11.865 1.00 15.02 102 ILE A O 1
ATOM 792 N N . GLN A 1 123 ? 51.947 68.262 13.457 1.00 14.75 103 GLN A N 1
ATOM 793 C CA . GLN A 1 123 ? 52.925 67.548 14.302 1.00 14.46 103 GLN A CA 1
ATOM 794 C C . GLN A 1 123 ? 53.114 66.106 13.797 1.00 15.16 103 GLN A C 1
ATOM 795 O O . GLN A 1 123 ? 52.144 65.359 13.692 1.00 16.68 103 GLN A O 1
ATOM 801 N N . LEU A 1 124 ? 54.347 65.720 13.467 1.00 14.82 104 LEU A N 1
ATOM 802 C CA . LEU A 1 124 ? 54.620 64.349 13.030 1.00 14.36 104 LEU A CA 1
ATOM 803 C C . LEU A 1 124 ? 55.085 63.554 14.228 1.00 15.12 104 LEU A C 1
ATOM 804 O O . LEU A 1 124 ? 55.975 64.010 14.967 1.00 15.74 104 LEU A O 1
ATOM 809 N N . ALA A 1 125 ? 54.465 62.396 14.438 1.00 14.72 105 ALA A N 1
ATOM 810 C CA . ALA A 1 125 ? 54.679 61.640 15.680 1.00 15.43 105 ALA A CA 1
ATOM 811 C C . ALA A 1 125 ? 54.962 60.172 15.449 1.00 15.70 105 ALA A C 1
ATOM 812 O O . ALA A 1 125 ? 54.434 59.567 14.530 1.00 16.10 105 ALA A O 1
ATOM 814 N N . HIS A 1 126 ? 55.817 59.620 16.307 1.00 15.26 106 HIS A N 1
ATOM 815 C CA . HIS A 1 126 ? 55.995 58.178 16.436 1.00 15.96 106 HIS A CA 1
ATOM 816 C C . HIS A 1 126 ? 56.165 57.924 17.930 1.00 16.15 106 HIS A C 1
ATOM 817 O O . HIS A 1 126 ? 57.115 58.430 18.533 1.00 16.26 106 HIS A O 1
ATOM 824 N N . ALA A 1 127 ? 55.242 57.171 18.541 1.00 16.17 107 ALA A N 1
ATOM 825 C CA . ALA A 1 127 ? 55.248 57.028 20.010 1.00 16.85 107 ALA A CA 1
ATOM 826 C C . ALA A 1 127 ? 56.111 55.877 20.538 1.00 16.82 107 ALA A C 1
ATOM 827 O O . ALA A 1 127 ? 56.111 55.605 21.745 1.00 17.36 107 ALA A O 1
ATOM 829 N N . GLY A 1 128 ? 56.858 55.224 19.648 1.00 17.16 108 GLY A N 1
ATOM 830 C CA . GLY A 1 128 ? 57.775 54.148 20.077 1.00 17.29 108 GLY A CA 1
ATOM 831 C C . GLY A 1 128 ? 57.019 53.112 20.901 1.00 17.81 108 GLY A C 1
ATOM 832 O O . GLY A 1 128 ? 55.928 52.688 20.502 1.00 18.07 108 GLY A O 1
ATOM 833 N N . ARG A 1 129 ? 57.545 52.730 22.063 1.00 18.31 109 ARG A N 1
ATOM 834 C CA . ARG A 1 129 ? 56.868 51.694 22.864 1.00 19.40 109 ARG A CA 1
ATOM 835 C C . ARG A 1 129 ? 55.553 52.143 23.506 1.00 20.18 109 ARG A C 1
ATOM 836 O O . ARG A 1 129 ? 54.789 51.314 24.025 1.00 21.45 109 ARG A O 1
ATOM 844 N N . PHE A 1 130 ? 55.299 53.451 23.476 1.00 20.34 110 PHE A N 1
ATOM 845 C CA . PHE A 1 130 ? 54.105 54.031 24.075 1.00 20.11 110 PHE A CA 1
ATOM 846 C C . PHE A 1 130 ? 52.972 54.149 23.072 1.00 20.20 110 PHE A C 1
ATOM 847 O O . PHE A 1 130 ? 51.976 54.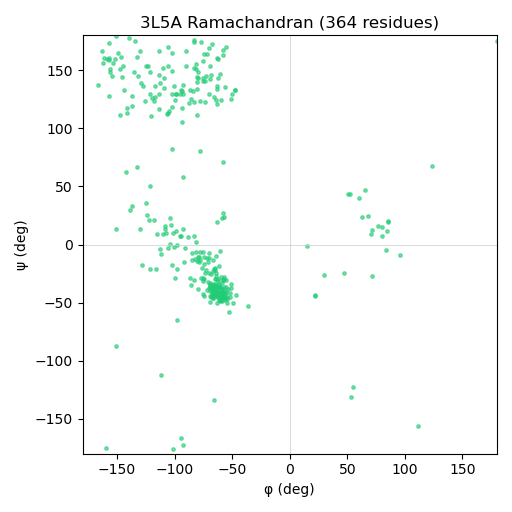814 23.345 1.00 20.98 110 PHE A O 1
ATOM 855 N N . SER A 1 131 ? 53.125 53.477 21.931 1.00 20.52 111 SER A N 1
ATOM 856 C CA . SER A 1 131 ? 52.145 53.507 20.851 1.00 20.95 111 SER A CA 1
ATOM 857 C C . SER A 1 131 ? 50.987 52.585 21.208 1.00 21.79 111 SER A C 1
ATOM 858 O O . SER A 1 131 ? 50.910 51.452 20.744 1.00 21.69 111 SER A O 1
ATOM 861 N N . ASN A 1 132 ? 50.090 53.102 22.045 1.00 22.93 112 ASN A N 1
ATOM 862 C CA . ASN A 1 132 ? 49.055 52.280 22.675 1.00 24.43 112 ASN A CA 1
ATOM 863 C C . ASN A 1 132 ? 48.213 51.540 21.645 1.00 24.54 112 ASN A C 1
ATOM 864 O O . ASN A 1 132 ? 47.945 50.358 21.805 1.00 24.63 112 ASN A O 1
ATOM 869 N N . GLN A 1 133 ? 47.819 52.221 20.570 1.00 25.11 113 GLN A N 1
ATOM 870 C CA . GLN A 1 133 ? 46.964 51.553 19.573 1.00 25.53 113 GLN A CA 1
ATOM 871 C C . GLN A 1 133 ? 47.716 50.422 18.865 1.00 25.95 113 GLN A C 1
ATOM 872 O O . GLN A 1 133 ? 47.146 49.363 18.575 1.00 25.66 113 GLN A O 1
ATOM 878 N N . ALA A 1 134 ? 49.009 50.629 18.618 1.00 25.57 114 ALA A N 1
ATOM 879 C CA . ALA A 1 134 ? 49.834 49.600 17.992 1.00 25.66 114 ALA A CA 1
ATOM 880 C C . ALA A 1 134 ? 49.969 48.381 18.914 1.00 26.12 114 ALA A C 1
ATOM 881 O O . ALA A 1 134 ? 49.981 47.239 18.446 1.00 26.74 114 ALA A O 1
ATOM 883 N N . ILE A 1 135 ? 50.056 48.622 20.222 1.00 26.40 115 ILE A N 1
ATOM 884 C CA . ILE A 1 135 ? 50.095 47.524 21.193 1.00 26.83 115 ILE A CA 1
ATOM 885 C C . ILE A 1 135 ? 48.835 46.679 21.046 1.00 28.23 115 ILE A C 1
ATOM 886 O O . ILE A 1 135 ? 48.913 45.453 20.957 1.00 28.06 115 ILE A O 1
ATOM 891 N N . LEU A 1 136 ? 47.686 47.353 21.013 1.00 28.87 116 LEU A N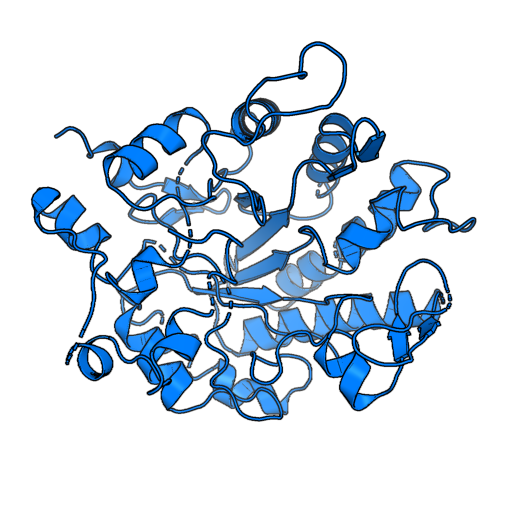 1
ATOM 892 C CA . LEU A 1 136 ? 46.392 46.659 20.869 1.00 30.23 116 LEU A CA 1
ATOM 893 C C . LEU A 1 136 ? 46.250 45.960 19.507 1.00 30.78 116 LEU A C 1
ATOM 894 O O . LEU A 1 136 ? 45.766 44.821 19.431 1.00 31.97 116 LEU A O 1
ATOM 899 N N . ASN A 1 137 ? 46.689 46.622 18.438 1.00 30.97 117 ASN A N 1
ATOM 900 C CA . ASN A 1 137 ? 46.564 46.077 17.082 1.00 31.26 117 ASN A CA 1
ATOM 901 C C . ASN A 1 137 ? 47.456 44.875 16.789 1.00 31.35 117 ASN A C 1
ATOM 902 O O . ASN A 1 137 ? 47.063 43.979 16.035 1.00 32.24 117 ASN A O 1
ATOM 907 N N . PHE A 1 138 ? 48.655 44.861 17.367 1.00 30.68 118 PHE A N 1
ATOM 908 C CA . PHE A 1 138 ? 49.716 43.978 16.892 1.00 30.55 118 PHE A CA 1
ATOM 909 C C . PHE A 1 138 ? 50.355 43.134 17.992 1.00 29.55 118 PHE A C 1
ATOM 910 O O . PHE A 1 138 ? 51.046 42.160 17.698 1.00 30.21 118 PHE A O 1
ATOM 918 N N . GLY A 1 139 ? 50.157 43.530 19.246 1.00 29.04 119 GLY A N 1
ATOM 919 C CA . GLY A 1 139 ? 50.769 42.855 20.396 1.00 28.53 119 GLY A CA 1
ATOM 920 C C . GLY A 1 139 ? 52.267 43.098 20.481 1.00 28.09 119 GLY A C 1
ATOM 921 O O . GLY A 1 139 ? 52.984 42.417 21.218 1.00 28.26 119 GLY A O 1
ATOM 922 N N . LYS A 1 140 ? 52.747 44.058 19.697 1.00 27.38 120 LYS A N 1
ATOM 923 C CA . LYS A 1 140 ? 54.169 44.360 19.652 1.00 27.06 120 LYS A CA 1
ATOM 924 C C . LYS A 1 140 ? 54.390 45.801 19.226 1.00 26.28 120 LYS A C 1
ATOM 925 O O . LYS A 1 140 ? 53.628 46.356 18.423 1.00 26.18 120 LYS A O 1
ATOM 931 N N . VAL A 1 141 ? 55.425 46.401 19.796 1.00 24.85 121 VAL A N 1
ATOM 932 C CA . VAL A 1 141 ? 55.848 47.754 19.428 1.00 22.79 121 VAL A CA 1
ATOM 933 C C . VAL A 1 141 ? 57.368 47.764 19.404 1.00 22.52 121 VAL A C 1
ATOM 934 O O . VAL A 1 141 ? 58.009 46.760 19.738 1.00 21.68 121 VAL A O 1
ATOM 938 N N . TYR A 1 142 ? 57.929 48.910 19.034 1.00 21.71 122 TYR A N 1
ATOM 939 C CA . TYR A 1 142 ? 59.367 49.043 18.819 1.00 20.89 122 TYR A CA 1
ATOM 940 C C . TYR A 1 142 ? 59.947 50.099 19.717 1.00 20.36 122 TYR A C 1
ATOM 941 O O . TYR A 1 142 ? 59.287 51.094 20.051 1.00 20.88 122 TYR A O 1
ATOM 950 N N . GLY A 1 143 ? 61.199 49.885 20.097 1.00 18.59 123 GLY A N 1
ATOM 951 C CA . GLY A 1 143 ? 61.899 50.848 20.919 1.00 17.06 123 GLY A CA 1
ATOM 952 C C . GLY A 1 143 ? 63.392 50.597 20.775 1.00 16.42 123 GLY A C 1
ATOM 953 O O . GLY A 1 143 ? 63.817 49.761 19.977 1.00 16.41 123 GLY A O 1
ATOM 954 N N . PRO A 1 144 ? 64.199 51.326 21.544 1.00 15.99 124 PRO A N 1
ATOM 955 C CA . PRO A 1 144 ? 65.626 51.093 21.416 1.00 15.60 124 PRO A CA 1
ATOM 956 C C . PRO A 1 144 ? 66.053 49.731 21.967 1.00 15.94 124 PRO A C 1
ATOM 957 O O . PRO A 1 144 ? 66.986 49.134 21.428 1.00 14.78 124 PRO A O 1
ATOM 961 N N . SER A 1 145 ? 65.363 49.271 23.010 1.00 15.84 125 SER A N 1
ATOM 962 C CA . SER A 1 145 ? 65.809 48.118 23.800 1.00 16.72 125 SER A CA 1
ATOM 963 C C . SER A 1 145 ? 64.615 47.192 24.063 1.00 17.85 125 SER A C 1
ATOM 964 O O . SER A 1 145 ? 63.467 47.635 24.144 1.00 18.47 125 SER A O 1
ATOM 967 N N . PRO A 1 146 ? 64.879 45.887 24.167 1.00 18.44 126 PRO A N 1
ATOM 968 C CA . PRO A 1 146 ? 63.794 44.916 24.267 1.00 19.54 126 PRO A CA 1
ATOM 969 C C . PRO A 1 146 ? 63.184 44.882 25.645 1.00 20.58 126 PRO A C 1
ATOM 970 O O . PRO A 1 146 ? 63.893 45.078 26.631 1.00 21.85 126 PRO A O 1
ATOM 982 N N . THR A 1 148 ? 59.617 42.825 27.859 1.00 27.64 128 THR A N 1
ATOM 983 C CA . THR A 1 148 ? 58.350 42.097 27.901 1.00 29.48 128 THR A CA 1
ATOM 984 C C . THR A 1 148 ? 57.485 42.747 28.975 1.00 30.33 128 THR A C 1
ATOM 985 O O . THR A 1 148 ? 57.935 42.954 30.111 1.00 30.58 128 THR A O 1
ATOM 989 N N . LEU A 1 149 ? 56.262 43.109 28.599 1.00 31.02 129 LEU A N 1
ATOM 990 C CA . LEU A 1 149 ? 55.394 43.898 29.460 1.00 32.89 129 LEU A CA 1
ATOM 991 C C . LEU A 1 149 ? 53.977 43.317 29.528 1.00 34.14 129 LEU A C 1
ATOM 992 O O . LEU A 1 149 ? 53.576 42.533 28.660 1.00 34.15 129 LEU A O 1
ATOM 997 N N . HIS A 1 150 ? 53.230 43.717 30.555 1.00 36.55 130 HIS A N 1
ATOM 998 C CA . HIS A 1 150 ? 51.899 43.149 30.835 1.00 38.63 130 HIS A CA 1
ATOM 999 C C . HIS A 1 150 ? 50.742 44.150 30.711 1.00 39.72 130 HIS A C 1
ATOM 1000 O O . HIS A 1 150 ? 49.587 43.742 30.539 1.00 40.11 130 HIS A O 1
ATOM 1007 N N . SER A 1 151 ? 51.053 45.444 30.802 1.00 40.62 131 SER A N 1
ATOM 1008 C CA . SER A 1 151 ? 50.050 46.515 30.681 1.00 41.50 131 SER A CA 1
ATOM 1009 C C . SER A 1 151 ? 50.289 47.330 29.409 1.00 41.57 131 SER A C 1
ATOM 1010 O O . SER A 1 151 ? 51.444 47.635 29.093 1.00 41.69 131 SER A O 1
ATOM 1013 N N . PRO A 1 152 ? 49.210 47.698 28.678 1.00 41.41 132 PRO A N 1
ATOM 1014 C CA . PRO A 1 152 ? 47.779 47.409 28.906 1.00 41.25 132 PRO A CA 1
ATOM 1015 C C . PRO A 1 152 ? 47.357 45.966 28.605 1.00 40.65 132 PRO A C 1
ATOM 1016 O O . PRO A 1 152 ? 46.341 45.506 29.132 1.00 41.09 132 PRO A O 1
ATOM 1020 N N . ILE A 1 153 ? 48.105 45.286 27.739 1.00 39.71 133 ILE A N 1
ATOM 1021 C CA . ILE A 1 153 ? 47.950 43.852 27.494 1.00 38.72 133 ILE A CA 1
ATOM 1022 C C . ILE A 1 153 ? 49.344 43.223 27.488 1.00 38.27 133 ILE A C 1
ATOM 1023 O O . ILE A 1 153 ? 50.348 43.937 27.592 1.00 38.17 133 ILE A O 1
ATOM 1028 N N . GLU A 1 154 ? 49.415 41.899 27.384 1.00 36.91 134 GLU A N 1
ATOM 1029 C CA . GLU A 1 154 ? 50.704 41.242 27.165 1.00 36.07 134 GLU A CA 1
ATOM 1030 C C . GLU A 1 154 ? 51.274 41.684 25.819 1.00 34.41 134 GLU A C 1
ATOM 1031 O O . GLU A 1 154 ? 50.647 41.494 24.781 1.00 34.57 134 GLU A O 1
ATOM 1037 N N . HIS A 1 155 ? 52.461 42.282 25.835 1.00 32.49 135 HIS A N 1
ATOM 1038 C CA . HIS A 1 155 ? 53.117 42.665 24.583 1.00 30.22 135 HIS A CA 1
ATOM 1039 C C . HIS A 1 155 ? 54.626 42.612 24.715 1.00 29.03 135 HIS A C 1
ATOM 1040 O O . HIS A 1 155 ? 55.154 42.537 25.819 1.00 28.97 135 HIS A O 1
ATOM 1047 N N . VAL A 1 156 ? 55.302 42.626 23.574 1.00 27.77 136 VAL A N 1
ATOM 1048 C CA . VAL A 1 156 ? 56.756 42.740 23.557 1.00 27.03 136 VAL A CA 1
ATOM 1049 C C . VAL A 1 156 ? 57.155 44.068 22.931 1.00 26.04 136 VAL A C 1
ATOM 1050 O O . VAL A 1 156 ? 56.469 44.585 22.026 1.00 26.05 136 VAL A O 1
ATOM 1054 N N . VAL A 1 157 ? 58.244 44.624 23.452 1.00 24.36 137 VAL A N 1
ATOM 1055 C CA . VAL A 1 157 ? 58.899 45.769 22.830 1.00 22.82 137 VAL A CA 1
ATOM 1056 C C . VAL A 1 157 ? 60.113 45.209 22.112 1.00 22.10 137 VAL A C 1
ATOM 1057 O O . VAL A 1 157 ? 60.994 44.604 22.743 1.00 21.78 137 VAL A O 1
ATOM 1061 N N . ILE A 1 158 ? 60.130 45.377 20.794 1.00 21.36 138 ILE A N 1
ATOM 1062 C CA . ILE A 1 158 ? 61.187 44.849 19.920 1.00 21.95 138 ILE A CA 1
ATOM 1063 C C . ILE A 1 158 ? 62.271 45.921 19.723 1.00 21.14 138 ILE A C 1
ATOM 1064 O O . ILE A 1 158 ? 61.970 47.058 19.355 1.00 20.80 138 ILE A O 1
ATOM 1069 N N . ALA A 1 159 ? 63.533 45.554 19.944 1.00 19.95 139 ALA A N 1
ATOM 1070 C CA . ALA A 1 159 ? 64.633 46.482 19.684 1.00 19.14 139 ALA A CA 1
ATOM 1071 C C . ALA A 1 159 ? 64.721 46.759 18.192 1.00 18.85 139 ALA A C 1
ATOM 1072 O O . ALA A 1 159 ? 64.715 45.820 17.378 1.00 18.62 139 ALA A O 1
ATOM 1082 N N . SER A 1 161 ? 66.150 47.250 14.691 1.00 17.73 141 SER A N 1
ATOM 1083 C CA . SER A 1 161 ? 67.324 47.033 13.886 1.00 19.03 141 SER A CA 1
ATOM 1084 C C . SER A 1 161 ? 67.705 48.319 13.161 1.00 19.94 141 SER A C 1
ATOM 1085 O O . SER A 1 161 ? 66.912 49.286 13.084 1.00 19.31 141 SER A O 1
ATOM 1088 N N . HIS A 1 162 ? 68.908 48.337 12.619 1.00 20.51 142 HIS A N 1
ATOM 1089 C CA . HIS A 1 162 ? 69.342 49.436 11.781 1.00 21.77 142 HIS A CA 1
ATOM 1090 C C . HIS A 1 162 ? 68.449 49.583 10.533 1.00 21.35 142 HIS A C 1
ATOM 1091 O O . HIS A 1 162 ? 68.130 50.715 10.131 1.00 21.25 142 HIS A O 1
ATOM 1098 N N . GLU A 1 163 ? 67.992 48.460 9.968 1.00 20.26 143 GLU A N 1
ATOM 1099 C CA . GLU A 1 163 ? 67.023 48.505 8.849 1.00 20.99 143 GLU A CA 1
ATOM 1100 C C . GLU A 1 163 ? 65.701 49.168 9.261 1.00 19.70 143 GLU A C 1
ATOM 1101 O O . GLU A 1 163 ? 65.120 49.966 8.496 1.00 19.46 143 GLU A O 1
ATOM 1107 N N . LYS A 1 164 ? 65.235 48.841 10.459 1.00 18.97 144 LYS A N 1
ATOM 1108 C CA . LYS A 1 164 ? 63.987 49.426 10.986 1.00 17.95 144 LYS A CA 1
ATOM 1109 C C . LYS A 1 164 ? 64.200 50.925 11.220 1.00 17.53 144 LYS A C 1
ATOM 1110 O O . LYS A 1 164 ? 63.335 51.745 10.882 1.00 17.90 144 LYS A O 1
ATOM 1116 N N . ILE A 1 165 ? 65.339 51.283 11.816 1.00 17.05 145 ILE A N 1
ATOM 1117 C CA . ILE A 1 165 ? 65.640 52.698 12.030 1.00 16.71 145 ILE A CA 1
ATOM 1118 C C . ILE A 1 165 ? 65.648 53.443 10.689 1.00 17.51 145 ILE A C 1
ATOM 1119 O O . ILE A 1 165 ? 65.090 54.525 10.568 1.00 17.43 145 ILE A O 1
ATOM 1124 N N . ASN A 1 166 ? 66.299 52.881 9.676 1.00 17.87 146 ASN A N 1
ATOM 1125 C CA . ASN A 1 166 ? 66.307 53.535 8.372 1.00 19.10 146 ASN A CA 1
ATOM 1126 C C . ASN A 1 166 ? 64.914 53.698 7.795 1.00 18.92 146 ASN A C 1
ATOM 1127 O O . ASN A 1 166 ? 64.622 54.707 7.132 1.00 19.03 146 ASN A O 1
ATOM 1132 N N . SER A 1 167 ? 64.058 52.713 8.036 1.00 18.66 147 SER A N 1
ATOM 1133 C CA . SER A 1 167 ? 62.694 52.778 7.525 1.00 19.50 147 SER A CA 1
ATOM 1134 C C . SER A 1 167 ? 61.901 53.872 8.247 1.00 18.69 147 SER A C 1
ATOM 1135 O O . SER A 1 167 ? 61.097 54.561 7.615 1.00 18.25 147 SER A O 1
ATOM 1138 N N . ILE A 1 168 ? 62.153 54.042 9.550 1.00 17.62 148 ILE A N 1
ATOM 1139 C CA . ILE A 1 168 ? 61.528 55.119 10.336 1.00 16.99 148 ILE A CA 1
ATOM 1140 C C . ILE A 1 168 ? 61.965 56.483 9.810 1.00 16.57 148 ILE A C 1
ATOM 1141 O O . ILE A 1 168 ? 61.146 57.404 9.658 1.00 16.67 148 ILE A O 1
ATOM 1146 N N . ILE A 1 169 ? 63.254 56.622 9.534 1.00 15.60 149 ILE A N 1
ATOM 1147 C CA . ILE A 1 169 ? 63.758 57.871 8.964 1.00 15.41 149 ILE A CA 1
ATOM 1148 C C . ILE A 1 169 ? 63.035 58.146 7.625 1.00 15.59 149 ILE A C 1
ATOM 1149 O O . ILE A 1 169 ? 62.574 59.261 7.383 1.00 15.95 149 ILE A O 1
ATOM 1154 N N . GLN A 1 170 ? 62.896 57.112 6.793 1.00 15.88 150 GLN A N 1
ATOM 1155 C CA . GLN A 1 170 ? 62.195 57.258 5.515 1.00 16.33 150 GLN A CA 1
ATOM 1156 C C . GLN A 1 170 ? 60.732 57.635 5.736 1.00 16.23 150 GLN A C 1
ATOM 1157 O O . GLN A 1 170 ? 60.182 58.461 5.004 1.00 16.88 150 GLN A O 1
ATOM 1163 N N . GLN A 1 171 ? 60.121 57.073 6.773 1.00 15.77 151 GLN A N 1
ATOM 1164 C CA . GLN A 1 171 ? 58.739 57.399 7.097 1.00 16.09 151 GLN A CA 1
ATOM 1165 C C . GLN A 1 171 ? 58.575 58.847 7.555 1.00 15.77 151 GLN A C 1
ATOM 1166 O O . GLN A 1 171 ? 57.569 59.491 7.239 1.00 15.25 151 GLN A O 1
ATOM 1172 N N . TYR A 1 172 ? 59.569 59.371 8.268 1.00 15.21 152 TYR A N 1
ATOM 1173 C CA . TYR A 1 172 ? 59.560 60.816 8.563 1.00 15.26 152 TYR A CA 1
ATOM 1174 C C . TYR A 1 172 ? 59.706 61.644 7.292 1.00 16.01 152 TYR A C 1
ATOM 1175 O O . TYR A 1 172 ? 59.035 62.668 7.150 1.00 16.73 152 TYR A O 1
ATOM 1184 N N . ARG A 1 173 ? 60.562 61.207 6.362 1.00 16.10 153 ARG A N 1
ATOM 1185 C CA . ARG A 1 173 ? 60.669 61.882 5.058 1.00 16.28 153 ARG A CA 1
ATOM 1186 C C . ARG A 1 173 ? 59.333 61.860 4.317 1.00 16.98 153 ARG A C 1
ATOM 1187 O O . ARG A 1 173 ? 58.870 62.912 3.790 1.00 17.30 153 ARG A O 1
ATOM 1195 N N . ASP A 1 174 ? 58.713 60.677 4.271 1.00 17.21 154 ASP A N 1
ATOM 1196 C CA . ASP A 1 174 ? 57.440 60.489 3.567 1.00 17.52 154 ASP A CA 1
ATOM 1197 C C . ASP A 1 174 ? 56.355 61.363 4.191 1.00 17.51 154 ASP A C 1
ATOM 1198 O O . ASP A 1 174 ? 55.609 62.032 3.469 1.00 17.63 154 ASP A O 1
ATOM 1203 N N . ALA A 1 175 ? 56.290 61.390 5.520 1.00 16.31 155 ALA A N 1
ATOM 1204 C CA . ALA A 1 175 ? 55.220 62.135 6.188 1.00 16.28 155 ALA A CA 1
ATOM 1205 C C . ALA A 1 175 ? 55.387 63.636 5.982 1.00 16.07 155 ALA A C 1
ATOM 1206 O O . ALA A 1 175 ? 54.402 64.361 5.835 1.00 16.21 155 ALA A O 1
ATOM 1208 N N . THR A 1 176 ? 56.637 64.089 5.975 1.00 15.57 156 THR A N 1
ATOM 1209 C CA . THR A 1 176 ? 56.960 65.493 5.721 1.00 15.65 156 THR A CA 1
ATOM 1210 C C . THR A 1 176 ? 56.448 65.877 4.332 1.00 15.92 156 THR A C 1
ATOM 1211 O O . THR A 1 176 ? 55.816 66.910 4.183 1.00 16.01 156 THR A O 1
ATOM 1215 N N . LEU A 1 177 ? 56.702 65.029 3.339 1.00 16.05 157 LEU A N 1
ATOM 1216 C CA . LEU A 1 177 ? 56.235 65.305 1.973 1.00 16.45 157 LEU A CA 1
ATOM 1217 C C . LEU A 1 177 ? 54.700 65.354 1.889 1.00 16.52 157 LEU A C 1
ATOM 1218 O O . LEU A 1 177 ? 54.121 66.205 1.173 1.00 16.81 157 LEU A O 1
ATOM 1223 N N . ARG A 1 178 ? 54.027 64.460 2.605 1.00 16.57 158 ARG A N 1
ATOM 1224 C CA . ARG A 1 178 ? 52.554 64.497 2.643 1.00 16.70 158 ARG A CA 1
ATOM 1225 C C . ARG A 1 178 ? 52.030 65.785 3.263 1.00 16.99 158 ARG A C 1
ATOM 1226 O O . ARG A 1 178 ? 51.074 66.368 2.771 1.00 17.37 158 ARG A O 1
ATOM 1234 N N . ALA A 1 179 ? 52.649 66.220 4.356 1.00 16.24 159 ALA A N 1
ATOM 1235 C CA . ALA A 1 179 ? 52.271 67.501 4.967 1.00 16.29 159 ALA A CA 1
ATOM 1236 C C . ALA A 1 179 ? 52.435 68.675 4.002 1.00 16.37 159 ALA A C 1
ATOM 1237 O O . ALA A 1 179 ? 51.612 69.601 3.987 1.00 16.34 159 ALA A O 1
ATOM 1239 N N . ILE A 1 180 ? 53.526 68.644 3.235 1.00 16.06 160 ILE A N 1
ATOM 1240 C CA . ILE A 1 180 ? 53.852 69.669 2.246 1.00 16.69 160 ILE A CA 1
ATOM 1241 C C . ILE A 1 180 ? 52.756 69.668 1.181 1.00 16.65 160 ILE A C 1
ATOM 1242 O O . ILE A 1 180 ? 52.216 70.716 0.854 1.00 17.48 160 ILE A O 1
ATOM 1247 N N . LYS A 1 181 ? 52.447 68.486 0.655 1.00 16.84 161 LYS A N 1
ATOM 1248 C CA . LYS A 1 181 ? 51.434 68.345 -0.409 1.00 17.06 161 LYS A CA 1
ATOM 1249 C C . LYS A 1 181 ? 50.049 68.781 0.057 1.00 17.72 161 LYS A C 1
ATOM 1250 O O . LYS A 1 181 ? 49.257 69.316 -0.738 1.00 18.81 161 LYS A O 1
ATOM 1256 N N . ALA A 1 182 ? 49.763 68.592 1.348 1.00 17.38 162 ALA A N 1
ATOM 1257 C CA . ALA A 1 182 ? 48.471 68.976 1.929 1.00 17.21 162 ALA A CA 1
ATOM 1258 C C . ALA A 1 182 ? 48.319 70.493 2.127 1.00 17.21 162 ALA A C 1
ATOM 1259 O O . ALA A 1 182 ? 47.216 70.971 2.429 1.00 18.34 162 ALA A O 1
ATOM 1261 N N . GLY A 1 183 ? 49.412 71.230 1.975 1.00 16.85 163 GLY A N 1
ATOM 1262 C CA . GLY A 1 183 ? 49.381 72.684 2.040 1.00 16.59 163 GLY A CA 1
ATOM 1263 C C . GLY A 1 183 ? 49.484 73.243 3.443 1.00 16.72 163 GLY A C 1
ATOM 1264 O O . GLY A 1 183 ? 49.147 74.405 3.674 1.00 16.49 163 GLY A O 1
ATOM 1265 N N . PHE A 1 184 ? 49.989 72.446 4.386 1.00 16.57 164 PHE A N 1
ATOM 1266 C CA . PHE A 1 184 ? 50.364 73.036 5.678 1.00 16.41 164 PHE A CA 1
ATOM 1267 C C . PHE A 1 184 ? 51.476 74.075 5.551 1.00 16.32 164 PHE A C 1
ATOM 1268 O O . PHE A 1 184 ? 52.251 74.099 4.577 1.00 15.92 164 PHE A O 1
ATOM 1276 N N . ASP A 1 185 ? 51.575 74.941 6.561 1.00 15.11 165 ASP A N 1
ATOM 1277 C CA . ASP A 1 185 ? 52.642 75.936 6.593 1.00 15.37 165 ASP A CA 1
ATOM 1278 C C . ASP A 1 185 ? 53.956 75.380 7.140 1.00 14.90 165 ASP A C 1
ATOM 1279 O O . ASP A 1 185 ? 55.013 76.011 7.038 1.00 15.36 165 ASP A O 1
ATOM 1284 N N . GLY A 1 186 ? 53.880 74.194 7.729 1.00 14.95 166 GLY A N 1
ATOM 1285 C CA . GLY A 1 186 ? 55.065 73.599 8.325 1.00 14.58 166 GLY A CA 1
ATOM 1286 C C . GLY A 1 186 ? 54.762 72.245 8.947 1.00 14.13 166 GLY A C 1
ATOM 1287 O O . GLY A 1 186 ? 53.602 71.793 8.993 1.00 13.86 166 GLY A O 1
ATOM 1288 N N . VAL A 1 187 ? 55.829 71.595 9.432 1.00 13.28 167 VAL A N 1
ATOM 1289 C CA . VAL A 1 187 ? 55.700 70.385 10.235 1.00 13.88 167 VAL A CA 1
ATOM 1290 C C . VAL A 1 187 ? 56.432 70.625 11.535 1.00 13.82 167 VAL A C 1
ATOM 1291 O O . VAL A 1 187 ? 57.372 71.422 11.584 1.00 14.35 167 VAL A O 1
ATOM 1295 N N . GLU A 1 188 ? 56.002 69.913 12.574 1.00 13.73 168 GLU A N 1
ATOM 1296 C CA . GLU A 1 188 ? 56.707 69.937 13.842 1.00 13.96 168 GLU A CA 1
ATOM 1297 C C . GLU A 1 188 ? 57.147 68.527 14.144 1.00 13.72 168 GLU A C 1
ATOM 1298 O O . GLU A 1 188 ? 56.338 67.604 14.112 1.00 14.55 168 GLU A O 1
ATOM 1304 N N . ILE A 1 189 ? 58.443 68.348 14.400 1.00 12.93 169 ILE A N 1
ATOM 1305 C CA . ILE A 1 189 ? 58.905 67.030 14.843 1.00 13.79 169 ILE A CA 1
ATOM 1306 C C . ILE A 1 189 ? 58.901 67.060 16.369 1.00 13.63 169 ILE A C 1
ATOM 1307 O O . ILE A 1 189 ? 59.657 67.819 16.967 1.00 14.83 169 ILE A O 1
ATOM 1312 N N . SER A 1 190 ? 58.089 66.215 16.995 1.00 13.54 170 SER A N 1
ATOM 1313 C CA . SER A 1 190 ? 58.134 66.152 18.453 1.00 14.22 170 SER A CA 1
ATOM 1314 C C . SER A 1 190 ? 59.059 65.035 18.914 1.00 14.15 170 SER A C 1
ATOM 1315 O O . SER A 1 190 ? 58.994 63.910 18.382 1.00 15.04 170 SER A O 1
ATOM 1318 N N . ILE A 1 191 ? 59.923 65.366 19.880 1.00 14.20 171 ILE A N 1
ATOM 1319 C CA . ILE A 1 191 ? 60.791 64.364 20.514 1.00 14.87 171 ILE A CA 1
ATOM 1320 C C . ILE A 1 191 ? 60.558 64.394 22.019 1.00 14.96 171 ILE A C 1
ATOM 1321 O O . ILE A 1 191 ? 61.423 64.014 22.810 1.00 15.21 171 ILE A O 1
ATOM 1326 N N . ALA A 1 192 ? 59.360 64.840 22.403 1.00 15.52 172 ALA A N 1
ATOM 1327 C CA . ALA A 1 192 ? 58.992 64.979 23.823 1.00 15.70 172 ALA A CA 1
ATOM 1328 C C . ALA A 1 192 ? 58.883 63.614 24.512 1.00 17.05 172 ALA A C 1
ATOM 1329 O O . ALA A 1 192 ? 58.970 62.556 23.873 1.00 16.90 172 ALA A O 1
ATOM 1331 N N . GLN A 1 193 ? 58.712 63.657 25.829 1.00 17.51 173 GLN A N 1
ATOM 1332 C CA . GLN A 1 193 ? 58.550 62.467 26.640 1.00 19.43 173 GLN A CA 1
ATOM 1333 C C . GLN A 1 193 ? 57.515 61.545 25.989 1.00 18.78 173 GLN A C 1
ATOM 1334 O O . GLN A 1 193 ? 56.465 62.003 25.537 1.00 18.56 173 GLN A O 1
ATOM 1340 N N . ARG A 1 194 ? 57.855 60.256 25.902 1.00 19.44 174 ARG A N 1
ATOM 1341 C CA . ARG A 1 194 ? 56.991 59.230 25.302 1.00 19.40 174 ARG A CA 1
ATOM 1342 C C . ARG A 1 194 ? 56.931 59.214 23.775 1.00 19.94 174 ARG A C 1
ATOM 1343 O O . ARG A 1 194 ? 56.023 58.596 23.176 1.00 21.19 174 ARG A O 1
ATOM 1351 N N . LEU A 1 195 ? 57.890 59.885 23.143 1.00 17.16 175 LEU A N 1
ATOM 1352 C CA . LEU A 1 195 ? 58.089 59.752 21.711 1.00 17.05 175 LEU A CA 1
ATOM 1353 C C . LEU A 1 195 ? 59.278 58.835 21.485 1.00 15.44 175 LEU A C 1
ATOM 1354 O O . LEU A 1 195 ? 60.207 58.802 22.303 1.00 15.77 175 LEU A O 1
ATOM 1359 N N . LEU A 1 196 ? 59.256 58.104 20.369 1.00 15.29 176 LEU A N 1
ATOM 1360 C CA . LEU A 1 196 ? 60.335 57.180 20.024 1.00 14.44 176 LEU A CA 1
ATOM 1361 C C . LEU A 1 196 ? 61.706 57.833 20.131 1.00 14.43 176 LEU A C 1
ATOM 1362 O O . LEU A 1 196 ? 62.623 57.294 20.750 1.00 14.20 176 LEU A O 1
ATOM 1367 N N . ILE A 1 197 ? 61.849 58.998 19.510 1.00 14.08 177 ILE A N 1
ATOM 1368 C CA . ILE A 1 197 ? 63.159 59.659 19.518 1.00 14.00 177 ILE A CA 1
ATOM 1369 C C . ILE A 1 197 ? 63.674 59.961 20.933 1.00 14.19 177 ILE A C 1
ATOM 1370 O O . ILE A 1 197 ? 64.889 59.804 21.207 1.00 13.69 177 ILE A O 1
ATOM 1375 N N . GLN A 1 198 ? 62.771 60.363 21.831 1.00 13.00 178 GLN A N 1
ATOM 1376 C CA . GLN A 1 198 ? 63.128 60.631 23.220 1.00 14.18 178 GLN A CA 1
ATOM 1377 C C . GLN A 1 198 ? 63.668 59.371 23.884 1.00 14.20 178 GLN A C 1
ATOM 1378 O O . GLN A 1 198 ? 64.619 59.439 24.669 1.00 14.48 178 GLN A O 1
ATOM 1384 N N . THR A 1 199 ? 63.057 58.227 23.560 1.00 13.36 179 THR A N 1
ATOM 1385 C CA . THR A 1 199 ? 63.438 56.980 24.217 1.00 14.18 179 THR A CA 1
ATOM 1386 C C . THR A 1 199 ? 64.862 56.541 23.816 1.00 14.27 179 THR A C 1
ATOM 1387 O O . THR A 1 199 ? 65.531 55.850 24.593 1.00 14.65 179 THR A O 1
ATOM 1391 N N . PHE A 1 200 ? 65.333 56.963 22.637 1.00 13.88 180 PHE A N 1
ATOM 1392 C CA . PHE A 1 200 ? 66.756 56.784 22.274 1.00 13.44 180 PHE A CA 1
ATOM 1393 C C . PHE A 1 200 ? 67.695 57.761 22.993 1.00 13.42 180 PHE A C 1
ATOM 1394 O O . PHE A 1 200 ? 68.860 57.461 23.254 1.00 14.49 180 PHE A O 1
ATOM 1402 N N . PHE A 1 201 ? 67.202 58.960 23.294 1.00 12.95 181 PHE A N 1
ATOM 1403 C CA . PHE A 1 201 ? 68.069 59.941 23.924 1.00 13.59 181 PHE A CA 1
ATOM 1404 C C . PHE A 1 201 ? 68.272 59.644 25.412 1.00 13.72 181 PHE A C 1
ATOM 1405 O O . PHE A 1 201 ? 69.300 59.986 25.985 1.00 14.75 181 PHE A O 1
ATOM 1413 N N . SER A 1 202 ? 67.277 59.007 26.023 1.00 14.47 182 SER A N 1
ATOM 1414 C CA . SER A 1 202 ? 67.284 58.715 27.452 1.00 15.54 182 SER A CA 1
ATOM 1415 C C . SER A 1 202 ? 68.113 57.490 27.814 1.00 16.76 182 SER A C 1
ATOM 1416 O O . SER A 1 202 ? 67.959 56.437 27.199 1.00 16.36 182 SER A O 1
ATOM 1419 N N . THR A 1 203 ? 68.939 57.621 28.845 1.00 16.62 183 THR A N 1
ATOM 1420 C CA . THR A 1 203 ? 69.695 56.453 29.340 1.00 17.69 183 THR A CA 1
ATOM 1421 C C . THR A 1 203 ? 68.838 55.526 30.207 1.00 18.34 183 THR A C 1
ATOM 1422 O O . THR A 1 203 ? 69.275 54.390 30.510 1.00 18.78 183 THR A O 1
ATOM 1426 N N . PHE A 1 204 ? 67.637 55.964 30.595 1.00 18.46 184 PHE A N 1
ATOM 1427 C CA . PHE A 1 204 ? 66.702 55.051 31.282 1.00 19.30 184 PHE A CA 1
ATOM 1428 C C . PHE A 1 204 ? 66.227 53.945 30.318 1.00 19.50 184 PHE A C 1
ATOM 1429 O O . PHE A 1 204 ? 66.206 52.770 30.677 1.00 20.96 184 PHE A O 1
ATOM 1437 N N . SER A 1 205 ? 65.878 54.322 29.084 1.00 17.45 185 SER A N 1
ATOM 1438 C CA . SER A 1 205 ? 65.254 53.420 28.120 1.00 16.57 185 SER A CA 1
ATOM 1439 C C . SER A 1 205 ? 66.236 52.864 27.101 1.00 16.34 185 SER A C 1
ATOM 1440 O O . SER A 1 205 ? 66.027 51.745 26.596 1.00 16.85 185 SER A O 1
ATOM 1443 N N . ASN A 1 206 ? 67.290 53.624 26.790 1.00 15.22 186 ASN A N 1
ATOM 1444 C CA . ASN A 1 206 ? 68.243 53.176 25.762 1.00 14.96 186 ASN A CA 1
ATOM 1445 C C . ASN A 1 206 ? 69.389 52.431 26.433 1.00 15.29 186 ASN A C 1
ATOM 1446 O O . ASN A 1 206 ? 70.253 53.044 27.078 1.00 15.83 186 ASN A O 1
ATOM 1451 N N . ARG A 1 207 ? 69.369 51.100 26.291 1.00 15.13 187 ARG A N 1
ATOM 1452 C CA . ARG A 1 207 ? 70.434 50.227 26.800 1.00 16.73 187 ARG A CA 1
ATOM 1453 C C . ARG A 1 207 ? 71.293 49.632 25.683 1.00 16.39 187 ARG A C 1
ATOM 1454 O O . ARG A 1 207 ? 72.063 48.687 25.936 1.00 17.54 187 ARG A O 1
ATOM 1462 N N . ARG A 1 208 ? 71.206 50.197 24.479 1.00 15.33 188 ARG A N 1
ATOM 1463 C CA . ARG A 1 208 ? 71.907 49.643 23.297 1.00 15.36 188 ARG A CA 1
ATOM 1464 C C . ARG A 1 208 ? 73.400 49.810 23.390 1.00 15.82 188 ARG A C 1
ATOM 1465 O O . ARG A 1 208 ? 73.900 50.744 24.055 1.00 15.63 188 ARG A O 1
ATOM 1473 N N . THR A 1 209 ? 74.109 48.906 22.701 1.00 16.84 189 THR A N 1
ATOM 1474 C CA . THR A 1 209 ? 75.571 48.932 22.637 1.00 18.42 189 THR A CA 1
ATOM 1475 C C . THR A 1 209 ? 76.088 49.191 21.220 1.00 19.30 189 THR A C 1
ATOM 1476 O O . THR A 1 209 ? 77.309 49.074 20.945 1.00 20.03 189 THR A O 1
ATOM 1480 N N . ASP A 1 210 ? 75.190 49.541 20.307 1.00 19.20 190 ASP A N 1
ATOM 1481 C CA . ASP A 1 210 ? 75.614 49.945 18.960 1.00 19.30 190 ASP A CA 1
ATOM 1482 C C . ASP A 1 210 ? 75.773 51.470 18.811 1.00 19.67 190 ASP A C 1
ATOM 1483 O O . ASP A 1 210 ? 75.828 52.211 19.808 1.00 20.51 190 ASP A O 1
ATOM 1488 N N . HIS A 1 211 ? 75.881 51.940 17.577 1.00 20.35 191 HIS A N 1
ATOM 1489 C CA . HIS A 1 211 ? 76.084 53.366 17.318 1.00 20.77 191 HIS A CA 1
ATOM 1490 C C . HIS A 1 211 ? 74.856 54.247 17.639 1.00 19.42 191 HIS A C 1
ATOM 1491 O O . HIS A 1 211 ? 74.951 55.464 17.589 1.00 19.16 191 HIS A O 1
ATOM 1498 N N . TYR A 1 212 ? 73.728 53.618 17.959 1.00 18.76 192 TYR A N 1
ATOM 1499 C CA . TYR A 1 212 ? 72.563 54.345 18.484 1.00 17.77 192 TYR A CA 1
ATOM 1500 C C . TYR A 1 212 ? 72.423 54.170 19.985 1.00 18.12 192 TYR A C 1
ATOM 1501 O O . TYR A 1 212 ? 71.359 54.441 20.538 1.00 17.81 192 TYR A O 1
ATOM 1510 N N . GLY A 1 213 ? 73.494 53.715 20.631 1.00 17.45 193 GLY A N 1
ATOM 1511 C CA . GLY A 1 213 ? 73.448 53.331 22.031 1.00 18.59 193 GLY A CA 1
ATOM 1512 C C . GLY A 1 213 ? 73.800 54.356 23.080 1.00 19.38 193 GLY A C 1
ATOM 1513 O O . GLY A 1 213 ? 74.030 55.527 22.774 1.00 19.09 193 GLY A O 1
ATOM 1514 N N . ALA A 1 214 ? 73.878 53.871 24.312 1.00 20.47 194 ALA A N 1
ATOM 1515 C CA . ALA A 1 214 ? 74.004 54.718 25.512 1.00 21.91 194 ALA A CA 1
ATOM 1516 C C . ALA A 1 214 ? 75.430 55.195 25.787 1.00 22.93 194 ALA A C 1
ATOM 1517 O O . ALA A 1 214 ? 75.630 56.039 26.673 1.00 24.46 194 ALA A O 1
ATOM 1519 N N . ASP A 1 215 ? 76.398 54.702 25.010 1.00 23.21 195 ASP A N 1
ATOM 1520 C CA . ASP A 1 215 ? 77.848 54.930 25.256 1.00 24.69 195 ASP A CA 1
ATOM 1521 C C . ASP A 1 215 ? 78.295 56.382 25.144 1.00 23.48 195 ASP A C 1
ATOM 1522 O O . ASP A 1 215 ? 79.331 56.769 25.697 1.00 24.13 195 ASP A O 1
ATOM 1527 N N . SER A 1 216 ? 77.563 57.186 24.385 1.00 21.45 196 SER A N 1
ATOM 1528 C CA . SER A 1 216 ? 77.997 58.549 24.157 1.00 20.03 196 SER A CA 1
ATOM 1529 C C . SER A 1 216 ? 76.784 59.382 23.869 1.00 18.91 196 SER A C 1
ATOM 1530 O O . SER A 1 216 ? 75.755 58.867 23.418 1.00 17.08 196 SER A O 1
ATOM 1533 N N . LEU A 1 217 ? 76.927 60.674 24.116 1.00 18.12 197 LEU A N 1
ATOM 1534 C CA . LEU A 1 217 ? 75.843 61.587 23.838 1.00 17.44 197 LEU A CA 1
ATOM 1535 C C . LEU A 1 217 ? 75.545 61.660 22.335 1.00 17.42 197 LEU A C 1
ATOM 1536 O O . LEU A 1 217 ? 74.381 61.732 21.933 1.00 16.85 197 LEU A O 1
ATOM 1541 N N . LYS A 1 218 ? 76.585 61.596 21.498 1.00 17.38 198 LYS A N 1
ATOM 1542 C CA . LYS A 1 218 ? 76.397 61.561 20.051 1.00 18.10 198 LYS A CA 1
ATOM 1543 C C . LYS A 1 218 ? 75.596 60.333 19.625 1.00 17.75 198 LYS A C 1
ATOM 1544 O O . LYS A 1 218 ? 74.691 60.432 18.794 1.00 17.72 198 LYS A O 1
ATOM 1550 N N . ASN A 1 219 ? 75.893 59.181 20.226 1.00 16.87 199 ASN A N 1
ATOM 1551 C CA . ASN A 1 219 ? 75.154 57.965 19.887 1.00 16.61 199 ASN A CA 1
ATOM 1552 C C . ASN A 1 219 ? 73.673 58.047 20.285 1.00 15.93 199 ASN A C 1
ATOM 1553 O O . ASN A 1 219 ? 72.786 57.647 19.517 1.00 15.78 199 ASN A O 1
ATOM 1558 N N . ARG A 1 220 ? 73.411 58.610 21.462 1.00 15.50 200 ARG A N 1
ATOM 1559 C CA . ARG A 1 220 ? 72.043 58.805 21.946 1.00 14.46 200 ARG A CA 1
ATOM 1560 C C . ARG A 1 220 ? 71.282 59.825 21.090 1.00 14.80 200 ARG A C 1
ATOM 1561 O O . ARG A 1 220 ? 70.079 59.689 20.912 1.00 14.81 200 ARG A O 1
ATOM 1569 N N . ALA A 1 221 ? 71.991 60.834 20.590 1.00 14.76 201 ALA A N 1
ATOM 1570 C CA . ALA A 1 221 ? 71.389 61.876 19.754 1.00 14.17 201 ALA A CA 1
ATOM 1571 C C . ALA A 1 221 ? 71.212 61.426 18.324 1.00 14.50 201 ALA A C 1
ATOM 1572 O O . ALA A 1 221 ? 70.502 62.086 17.562 1.00 14.82 201 ALA A O 1
ATOM 1574 N N . ARG A 1 222 ? 71.859 60.325 17.943 1.00 14.36 202 ARG A N 1
ATOM 1575 C CA . ARG A 1 222 ? 71.996 59.982 16.511 1.00 15.09 202 ARG A CA 1
ATOM 1576 C C . ARG A 1 222 ? 70.643 59.877 15.805 1.00 15.20 202 ARG A C 1
ATOM 1577 O O . ARG A 1 222 ? 70.469 60.450 14.724 1.00 16.30 202 ARG A O 1
ATOM 1585 N N . LEU A 1 223 ? 69.698 59.160 16.403 1.00 14.45 203 LEU A N 1
ATOM 1586 C CA . LEU A 1 223 ? 68.383 59.007 15.757 1.00 14.29 203 LEU A CA 1
ATOM 1587 C C . LEU A 1 223 ? 67.707 60.377 15.554 1.00 13.66 203 LEU A C 1
ATOM 1588 O O . LEU A 1 223 ? 67.222 60.688 14.447 1.00 13.87 203 LEU A O 1
ATOM 1593 N N . CYS A 1 224 ? 67.696 61.206 16.599 1.00 13.80 204 CYS A N 1
ATOM 1594 C CA . CYS A 1 224 ? 67.152 62.552 16.475 1.00 14.00 204 CYS A CA 1
ATOM 1595 C C . CYS A 1 224 ? 67.810 63.320 15.329 1.00 14.01 204 CYS A C 1
ATOM 1596 O O . CYS A 1 224 ? 67.127 63.900 14.491 1.00 14.73 204 CYS A O 1
ATOM 1599 N N . LEU A 1 225 ? 69.136 63.332 15.291 1.00 14.22 205 LEU A N 1
ATOM 1600 C CA . LEU A 1 225 ? 69.852 64.125 14.287 1.00 14.45 205 LEU A CA 1
ATOM 1601 C C . LEU A 1 225 ? 69.637 63.602 12.869 1.00 15.07 205 LEU A C 1
ATOM 1602 O O . LEU A 1 225 ? 69.521 64.410 11.928 1.00 15.18 205 LEU A O 1
ATOM 1607 N N . GLU A 1 226 ? 69.566 62.274 12.711 1.00 15.43 206 GLU A N 1
ATOM 1608 C CA . GLU A 1 226 ? 69.318 61.691 11.389 1.00 15.51 206 GLU A CA 1
ATOM 1609 C C . GLU A 1 226 ? 67.913 62.046 10.901 1.00 15.39 206 GLU A C 1
ATOM 1610 O O . GLU A 1 226 ? 67.733 62.376 9.722 1.00 16.43 206 GLU A O 1
ATOM 1616 N N . VAL A 1 227 ? 66.931 62.028 11.809 1.00 14.90 207 VAL A N 1
ATOM 1617 C CA . VAL A 1 227 ? 65.573 62.438 11.460 1.00 14.95 207 VAL A CA 1
ATOM 1618 C C . VAL A 1 227 ? 65.512 63.910 11.048 1.00 15.34 207 VAL A C 1
ATOM 1619 O O . VAL A 1 227 ? 64.937 64.243 10.002 1.00 15.81 207 VAL A O 1
ATOM 1631 N N . ARG A 1 229 ? 67.874 65.959 10.040 1.00 16.77 209 ARG A N 1
ATOM 1632 C CA . ARG A 1 229 ? 68.551 66.181 8.763 1.00 17.43 209 ARG A CA 1
ATOM 1633 C C . ARG A 1 229 ? 67.705 65.672 7.601 1.00 17.45 209 ARG A C 1
ATOM 1634 O O . ARG A 1 229 ? 67.572 66.368 6.591 1.00 17.52 209 ARG A O 1
ATOM 1642 N N . ALA A 1 230 ? 67.114 64.490 7.744 1.00 16.66 210 ALA A N 1
ATOM 1643 C CA . ALA A 1 230 ? 66.316 63.918 6.652 1.00 16.68 210 ALA A CA 1
ATOM 1644 C C . ALA A 1 230 ? 65.109 64.795 6.338 1.00 16.36 210 ALA A C 1
ATOM 1645 O O . ALA A 1 230 ? 64.800 65.034 5.176 1.00 16.66 210 ALA A O 1
ATOM 1647 N N . VAL A 1 231 ? 64.435 65.268 7.385 1.00 15.99 211 VAL A N 1
ATOM 1648 C CA . VAL A 1 231 ? 63.265 66.119 7.227 1.00 16.77 211 VAL A CA 1
ATOM 1649 C C . VAL A 1 231 ? 63.636 67.458 6.560 1.00 17.09 211 VAL A C 1
ATOM 1650 O O . VAL A 1 231 ? 62.921 67.934 5.654 1.00 17.24 211 VAL A O 1
ATOM 1654 N N . GLN A 1 232 ? 64.751 68.037 6.993 1.00 16.46 212 GLN A N 1
ATOM 1655 C CA . GLN A 1 232 ? 65.267 69.291 6.422 1.00 17.29 212 GLN A CA 1
ATOM 1656 C C . GLN A 1 232 ? 65.510 69.110 4.927 1.00 17.71 212 GLN A C 1
ATOM 1657 O O . GLN A 1 232 ? 65.173 69.998 4.137 1.00 18.06 212 GLN A O 1
ATOM 1663 N N . GLU A 1 233 ? 66.091 67.968 4.561 1.00 17.63 213 GLU A N 1
ATOM 1664 C CA . GLU A 1 233 ? 66.427 67.701 3.149 1.00 18.24 213 GLU A CA 1
ATOM 1665 C C . GLU A 1 233 ? 65.167 67.633 2.303 1.00 18.05 213 GLU A C 1
ATOM 1666 O O . GLU A 1 233 ? 65.122 68.161 1.184 1.00 18.53 213 GLU A O 1
ATOM 1672 N N . VAL A 1 234 ? 64.131 66.999 2.837 1.00 16.90 214 VAL A N 1
ATOM 1673 C CA . VAL A 1 234 ? 62.847 66.936 2.127 1.00 17.69 214 VAL A CA 1
ATOM 1674 C C . VAL A 1 234 ? 62.262 68.336 1.943 1.00 17.54 214 VAL A C 1
ATOM 1675 O O . VAL A 1 234 ? 61.802 68.689 0.859 1.00 18.02 214 VAL A O 1
ATOM 1679 N N . ILE A 1 235 ? 62.301 69.133 3.002 1.00 17.82 215 ILE A N 1
ATOM 1680 C CA . ILE A 1 235 ? 61.783 70.501 2.919 1.00 18.57 215 ILE A CA 1
ATOM 1681 C C . ILE A 1 235 ? 62.544 71.293 1.843 1.00 19.42 215 ILE A C 1
ATOM 1682 O O . ILE A 1 235 ? 61.909 71.968 1.026 1.00 19.25 215 ILE A O 1
ATOM 1687 N N . ASP A 1 236 ? 63.877 71.194 1.848 1.00 20.18 216 ASP A N 1
ATOM 1688 C CA . ASP A 1 236 ? 64.733 71.896 0.867 1.00 21.74 216 ASP A CA 1
ATOM 1689 C C . ASP A 1 236 ? 64.348 71.561 -0.574 1.00 22.61 216 ASP A C 1
ATOM 1690 O O . ASP A 1 236 ? 64.362 72.441 -1.452 1.00 23.64 216 ASP A O 1
ATOM 1695 N N . LYS A 1 237 ? 64.024 70.298 -0.821 1.00 22.62 217 LYS A N 1
ATOM 1696 C CA . LYS A 1 237 ? 63.720 69.822 -2.177 1.00 23.42 217 LYS A CA 1
ATOM 1697 C C . LYS A 1 237 ? 62.268 70.004 -2.590 1.00 22.86 217 LYS A C 1
ATOM 1698 O O . LYS A 1 237 ? 61.992 70.177 -3.786 1.00 23.35 217 LYS A O 1
ATOM 1704 N N . GLU A 1 238 ? 61.342 69.985 -1.625 1.00 21.18 218 GLU A N 1
ATOM 1705 C CA . GLU A 1 238 ? 59.928 69.799 -1.949 1.00 20.94 218 GLU A CA 1
ATOM 1706 C C . GLU A 1 238 ? 58.968 70.902 -1.508 1.00 20.66 218 GLU A C 1
ATOM 1707 O O . GLU A 1 238 ? 57.859 70.983 -2.033 1.00 20.70 218 GLU A O 1
ATOM 1713 N N . ALA A 1 239 ? 59.359 71.715 -0.530 1.00 20.68 219 ALA A N 1
ATOM 1714 C CA . ALA A 1 239 ? 58.378 72.584 0.130 1.00 21.43 219 ALA A CA 1
ATOM 1715 C C . ALA A 1 239 ? 58.243 73.929 -0.546 1.00 21.63 219 ALA A C 1
ATOM 1716 O O . ALA A 1 239 ? 59.208 74.391 -1.154 1.00 22.53 219 ALA A O 1
ATOM 1718 N N . PRO A 1 240 ? 57.057 74.573 -0.406 1.00 22.24 220 PRO A N 1
ATOM 1719 C CA . PRO A 1 240 ? 56.948 75.990 -0.759 1.00 22.42 220 PRO A CA 1
ATOM 1720 C C . PRO A 1 240 ? 57.920 76.843 0.042 1.00 23.33 220 PRO A C 1
ATOM 1721 O O . PRO A 1 240 ? 58.454 76.403 1.080 1.00 23.11 220 PRO A O 1
ATOM 1725 N N . ASP A 1 241 ? 58.151 78.058 -0.446 1.00 23.56 221 ASP A N 1
ATOM 1726 C CA . ASP A 1 241 ? 58.993 79.037 0.241 1.00 25.01 221 ASP A CA 1
ATOM 1727 C C . ASP A 1 241 ? 58.623 79.142 1.717 1.00 23.74 221 ASP A C 1
ATOM 1728 O O . ASP A 1 241 ? 57.437 79.232 2.065 1.00 23.87 221 ASP A O 1
ATOM 1733 N N . ASN A 1 242 ? 59.653 79.117 2.560 1.00 23.40 222 ASN A N 1
ATOM 1734 C CA . ASN A 1 242 ? 59.532 79.388 4.002 1.00 22.57 222 ASN A CA 1
ATOM 1735 C C . ASN A 1 242 ? 58.659 78.426 4.787 1.00 21.16 222 ASN A C 1
ATOM 1736 O O . ASN A 1 242 ? 58.128 78.760 5.848 1.00 20.38 222 ASN A O 1
ATOM 1741 N N . PHE A 1 243 ? 58.509 77.222 4.255 1.00 18.93 223 PHE A N 1
ATOM 1742 C CA . PHE A 1 243 ? 57.830 76.150 4.983 1.00 17.91 223 PHE A CA 1
ATOM 1743 C C . PHE A 1 243 ? 58.572 75.971 6.317 1.00 17.38 223 PHE A C 1
ATOM 1744 O O . PHE A 1 243 ? 59.805 75.948 6.350 1.00 18.66 223 PHE A O 1
ATOM 1752 N N . ILE A 1 244 ? 57.813 75.843 7.404 1.00 16.41 224 ILE A N 1
ATOM 1753 C CA . ILE A 1 244 ? 58.352 75.919 8.759 1.00 15.54 224 ILE A CA 1
ATOM 1754 C C . ILE A 1 244 ? 58.701 74.530 9.297 1.00 15.94 224 ILE A C 1
ATOM 1755 O O . ILE A 1 244 ? 57.904 73.606 9.200 1.00 15.79 224 ILE A O 1
ATOM 1760 N N . LEU A 1 245 ? 59.893 74.400 9.867 1.00 15.40 225 LEU A N 1
ATOM 1761 C CA . LEU A 1 245 ? 60.257 73.186 10.603 1.00 15.17 225 LEU A CA 1
ATOM 1762 C C . LEU A 1 245 ? 60.241 73.520 12.088 1.00 15.17 225 LEU A C 1
ATOM 1763 O O . LEU A 1 245 ? 61.073 74.297 12.565 1.00 15.26 225 LEU A O 1
ATOM 1768 N N . GLY A 1 246 ? 59.296 72.938 12.820 1.00 14.83 226 GLY A N 1
ATOM 1769 C CA . GLY A 1 246 ? 59.230 73.141 14.259 1.00 14.03 226 GLY A CA 1
ATOM 1770 C C . GLY A 1 246 ? 59.784 71.954 15.019 1.00 13.48 226 GLY A C 1
ATOM 1771 O O . GLY A 1 246 ? 59.953 70.856 14.466 1.00 13.76 226 GLY A O 1
ATOM 1772 N N . PHE A 1 247 ? 60.043 72.178 16.299 1.00 13.78 227 PHE A N 1
ATOM 1773 C CA . PHE A 1 247 ? 60.663 71.164 17.138 1.00 13.65 227 PHE A CA 1
ATOM 1774 C C . PHE A 1 247 ? 60.062 71.277 18.526 1.00 13.12 227 PHE A C 1
ATOM 1775 O O . PHE A 1 247 ? 59.952 72.383 19.071 1.00 13.66 227 PHE A O 1
ATOM 1783 N N . ARG A 1 248 ? 59.675 70.140 19.107 1.00 12.62 228 ARG A N 1
ATOM 1784 C CA . ARG A 1 248 ? 59.079 70.124 20.449 1.00 13.17 228 ARG A CA 1
ATOM 1785 C C . ARG A 1 248 ? 59.818 69.086 21.277 1.00 13.01 228 ARG A C 1
ATOM 1786 O O . ARG A 1 248 ? 60.124 67.993 20.782 1.00 14.43 228 ARG A O 1
ATOM 1794 N N . ALA A 1 249 ? 60.089 69.412 22.534 1.00 13.04 229 ALA A N 1
ATOM 1795 C CA . ALA A 1 249 ? 60.947 68.555 23.342 1.00 12.41 229 ALA A CA 1
ATOM 1796 C C . ALA A 1 249 ? 60.702 68.758 24.826 1.00 13.55 229 ALA A C 1
ATOM 1797 O O . ALA A 1 249 ? 60.181 69.787 25.246 1.00 13.99 229 ALA A O 1
ATOM 1799 N N . THR A 1 250 ? 61.097 67.756 25.606 1.00 13.09 230 THR A N 1
ATOM 1800 C CA . THR A 1 250 ? 61.041 67.812 27.075 1.00 13.97 230 THR A CA 1
ATOM 1801 C C . THR A 1 250 ? 62.480 67.991 27.564 1.00 14.45 230 THR A C 1
ATOM 1802 O O . THR A 1 250 ? 63.313 67.100 27.373 1.00 14.76 230 THR A O 1
ATOM 1806 N N . PRO A 1 251 ? 62.804 69.149 28.166 1.00 15.14 231 PRO A N 1
ATOM 1807 C CA . PRO A 1 251 ? 64.242 69.439 28.387 1.00 16.31 231 PRO A CA 1
ATOM 1808 C C . PRO A 1 251 ? 65.034 68.545 29.331 1.00 16.62 231 PRO A C 1
ATOM 1809 O O . PRO A 1 251 ? 66.264 68.564 29.260 1.00 17.45 231 PRO A O 1
ATOM 1813 N N . GLU A 1 252 ? 64.374 67.820 30.223 1.00 17.40 232 GLU A N 1
ATOM 1814 C CA . GLU A 1 252 ? 65.103 66.828 31.022 1.00 18.69 232 GLU A CA 1
ATOM 1815 C C . GLU A 1 252 ? 64.184 65.691 31.423 1.00 18.71 232 GLU A C 1
ATOM 1816 O O . GLU A 1 252 ? 62.959 65.822 31.388 1.00 18.30 232 GLU A O 1
ATOM 1822 N N . GLU A 1 253 ? 64.790 64.558 31.773 1.00 19.12 233 GLU A N 1
ATOM 1823 C CA . GLU A 1 253 ? 64.013 63.408 32.187 1.00 20.90 233 GLU A CA 1
ATOM 1824 C C . GLU A 1 253 ? 64.496 62.937 33.549 1.00 22.29 233 GLU A C 1
ATOM 1825 O O . GLU A 1 253 ? 65.679 62.648 33.713 1.00 22.76 233 GLU A O 1
ATOM 1831 N N . THR A 1 254 ? 63.569 62.885 34.508 1.00 25.13 234 THR A N 1
ATOM 1832 C CA . THR A 1 254 ? 63.895 62.497 35.887 1.00 27.95 234 THR A CA 1
ATOM 1833 C C . THR A 1 254 ? 63.052 61.318 36.327 1.00 29.17 234 THR A C 1
ATOM 1834 O O . THR A 1 254 ? 61.952 61.105 35.823 1.00 29.30 234 THR A O 1
ATOM 1838 N N . ARG A 1 255 ? 63.596 60.557 37.266 1.00 31.94 235 ARG A N 1
ATOM 1839 C CA . ARG A 1 255 ? 62.845 59.555 38.017 1.00 34.37 235 ARG A CA 1
ATOM 1840 C C . ARG A 1 255 ? 63.483 59.526 39.405 1.00 35.14 235 ARG A C 1
ATOM 1841 O O . ARG A 1 255 ? 64.651 59.131 39.565 1.00 35.86 235 ARG A O 1
ATOM 1849 N N . GLY A 1 256 ? 62.728 59.996 40.398 1.00 36.30 236 GLY A N 1
ATOM 1850 C CA . GLY A 1 256 ? 63.278 60.258 41.724 1.00 37.04 236 GLY A CA 1
ATOM 1851 C C . GLY A 1 256 ? 64.474 61.186 41.630 1.00 37.39 236 GLY A C 1
ATOM 1852 O O . GLY A 1 256 ? 64.370 62.282 41.085 1.00 37.97 236 GLY A O 1
ATOM 1853 N N . SER A 1 257 ? 65.620 60.735 42.134 1.00 37.72 237 SER A N 1
ATOM 1854 C CA . SER A 1 257 ? 66.851 61.531 42.067 1.00 37.48 237 SER A CA 1
ATOM 1855 C C . SER A 1 257 ? 67.836 61.028 40.997 1.00 36.45 237 SER A C 1
ATOM 1856 O O . SER A 1 257 ? 69.048 61.280 41.077 1.00 37.06 237 SER A O 1
ATOM 1859 N N . ASP A 1 258 ? 67.317 60.313 40.002 1.00 34.31 238 ASP A N 1
ATOM 1860 C CA . ASP A 1 258 ? 68.114 59.948 38.840 1.00 32.21 238 ASP A CA 1
ATOM 1861 C C . ASP A 1 258 ? 67.612 60.729 37.648 1.00 29.80 238 ASP A C 1
ATOM 1862 O O . ASP A 1 258 ? 66.435 61.099 37.587 1.00 28.90 238 ASP A O 1
ATOM 1867 N N . LEU A 1 259 ? 68.518 60.975 36.709 1.00 27.96 239 LEU A N 1
ATOM 1868 C CA . LEU A 1 259 ? 68.161 61.591 35.437 1.00 26.07 239 LEU A CA 1
ATOM 1869 C C . LEU A 1 259 ? 68.441 60.648 34.273 1.00 24.34 239 LEU A C 1
ATOM 1870 O O . LEU A 1 259 ? 69.488 59.984 34.224 1.00 24.33 239 LEU A O 1
ATOM 1875 N N . GLY A 1 260 ? 67.494 60.592 33.340 1.00 22.17 240 GLY A N 1
ATOM 1876 C CA . GLY A 1 260 ? 67.646 59.831 32.095 1.00 20.08 240 GLY A CA 1
ATOM 1877 C C . GLY A 1 260 ? 68.405 60.653 31.073 1.00 18.51 240 GLY A C 1
ATOM 1878 O O . GLY A 1 260 ? 69.102 60.120 30.207 1.00 18.08 240 GLY A O 1
ATOM 1879 N N . TYR A 1 261 ? 68.247 61.976 31.164 1.00 16.52 241 TYR A N 1
ATOM 1880 C CA . TYR A 1 261 ? 69.161 62.902 30.489 1.00 15.07 241 TYR A CA 1
ATOM 1881 C C . TYR A 1 261 ? 69.114 64.223 31.205 1.00 14.92 241 TYR A C 1
ATOM 1882 O O . TYR A 1 261 ? 68.078 64.570 31.752 1.00 14.60 241 TYR A O 1
ATOM 1891 N N . THR A 1 262 ? 70.235 64.946 31.211 1.00 14.77 242 THR A N 1
ATOM 1892 C CA . THR A 1 262 ? 70.292 66.227 31.924 1.00 14.69 242 THR A CA 1
ATOM 1893 C C . THR A 1 262 ? 69.894 67.372 31.007 1.00 13.86 242 THR A C 1
ATOM 1894 O O . THR A 1 262 ? 69.850 67.220 29.779 1.00 14.26 242 THR A O 1
ATOM 1898 N N . ILE A 1 263 ? 69.639 68.527 31.599 1.00 14.08 243 ILE A N 1
ATOM 1899 C CA . ILE A 1 263 ? 69.268 69.692 30.798 1.00 14.10 243 ILE A CA 1
ATOM 1900 C C . ILE A 1 263 ? 70.474 70.189 29.992 1.00 14.01 243 ILE A C 1
ATOM 1901 O O . ILE A 1 263 ? 70.294 70.781 28.939 1.00 14.10 243 ILE A O 1
ATOM 1906 N N . ASP A 1 264 ? 71.696 69.904 30.443 1.00 15.09 244 ASP A N 1
ATOM 1907 C CA . ASP A 1 264 ? 72.882 70.248 29.658 1.00 15.38 244 ASP A CA 1
ATOM 1908 C C . ASP A 1 264 ? 73.020 69.358 28.436 1.00 14.74 244 ASP A C 1
ATOM 1909 O O . ASP A 1 264 ? 73.411 69.811 27.367 1.00 14.84 244 ASP A O 1
ATOM 1914 N N . GLU A 1 265 ? 72.701 68.073 28.604 1.00 14.56 245 GLU A N 1
ATOM 1915 C CA . GLU A 1 265 ? 72.645 67.166 27.474 1.00 14.28 245 GLU A CA 1
ATOM 1916 C C . GLU A 1 265 ? 71.590 67.608 26.458 1.00 14.65 245 GLU A C 1
ATOM 1917 O O . GLU A 1 265 ? 71.852 67.607 25.255 1.00 14.44 245 GLU A O 1
ATOM 1923 N N . PHE A 1 266 ? 70.420 68.003 26.956 1.00 14.40 246 PHE A N 1
ATOM 1924 C CA . PHE A 1 266 ? 69.374 68.514 26.077 1.00 14.55 246 PHE A CA 1
ATOM 1925 C C . PHE A 1 266 ? 69.865 69.762 25.331 1.00 14.12 246 PHE A C 1
ATOM 1926 O O . PHE A 1 266 ? 69.660 69.898 24.122 1.00 13.78 246 PHE A O 1
ATOM 1934 N N . ASN A 1 267 ? 70.492 70.673 26.064 1.00 14.24 247 ASN A N 1
ATOM 1935 C CA . ASN A 1 267 ? 70.997 71.890 25.422 1.00 14.77 247 ASN A CA 1
ATOM 1936 C C . ASN A 1 267 ? 71.993 71.578 24.322 1.00 14.82 247 ASN A C 1
ATOM 1937 O O . ASN A 1 267 ? 71.978 72.228 23.280 1.00 15.15 247 ASN A O 1
ATOM 1942 N N . GLN A 1 268 ? 72.847 70.570 24.539 1.00 14.65 248 GLN A N 1
ATOM 1943 C CA . GLN A 1 268 ? 73.780 70.135 23.503 1.00 14.27 248 GLN A CA 1
ATOM 1944 C C . GLN A 1 268 ? 73.028 69.535 22.320 1.00 14.77 248 GLN A C 1
ATOM 1945 O O . GLN A 1 268 ? 73.343 69.811 21.166 1.00 14.45 248 GLN A O 1
ATOM 1951 N N . LEU A 1 269 ? 72.003 68.736 22.613 1.00 14.63 249 LEU A N 1
ATOM 1952 C CA . LEU A 1 269 ? 71.163 68.184 21.553 1.00 15.33 249 LEU A CA 1
ATOM 1953 C C . LEU A 1 269 ? 70.551 69.273 20.664 1.00 15.74 249 LEU A C 1
ATOM 1954 O O . LEU A 1 269 ? 70.588 69.168 19.442 1.00 15.40 249 LEU A O 1
ATOM 1959 N N . ILE A 1 270 ? 70.008 70.329 21.271 1.00 16.33 250 ILE A N 1
ATOM 1960 C CA . ILE A 1 270 ? 69.369 71.347 20.446 1.00 17.45 250 ILE A CA 1
ATOM 1961 C C . ILE A 1 270 ? 70.403 72.117 19.612 1.00 16.03 250 ILE A C 1
ATOM 1962 O O . ILE A 1 270 ? 70.118 72.491 18.473 1.00 15.87 250 ILE A O 1
ATOM 1967 N N . ASP A 1 271 ? 71.595 72.325 20.164 1.00 15.68 251 ASP A N 1
ATOM 1968 C CA . ASP A 1 271 ? 72.693 72.901 19.361 1.00 15.78 251 ASP A CA 1
ATOM 1969 C C . ASP A 1 271 ? 72.981 72.034 18.130 1.00 16.23 251 ASP A C 1
ATOM 1970 O O . ASP A 1 271 ? 73.093 72.553 17.012 1.00 16.47 251 ASP A O 1
ATOM 1975 N N . TRP A 1 272 ? 73.052 70.708 18.318 1.00 15.86 252 TRP A N 1
ATOM 1976 C CA . TRP A 1 272 ? 73.292 69.806 17.208 1.00 15.88 252 TRP A CA 1
ATOM 1977 C C . TRP A 1 272 ? 72.146 69.778 16.175 1.00 16.75 252 TRP A C 1
ATOM 1978 O O . TRP A 1 272 ? 72.389 69.702 14.964 1.00 16.10 252 TRP A O 1
ATOM 1989 N N . VAL A 1 273 ? 70.901 69.823 16.662 1.00 15.90 253 VAL A N 1
ATOM 1990 C CA . VAL A 1 273 ? 69.724 69.927 15.794 1.00 15.70 253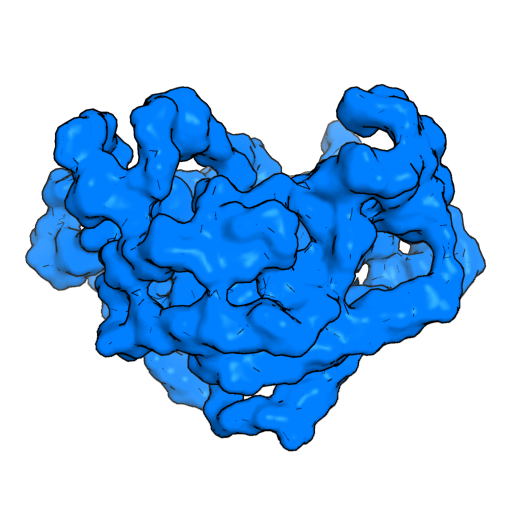 VAL A CA 1
ATOM 1991 C C . VAL A 1 273 ? 69.833 71.194 14.919 1.00 16.25 253 VAL A C 1
ATOM 1992 O O . VAL A 1 273 ? 69.593 71.127 13.719 1.00 16.86 253 VAL A O 1
ATOM 2004 N N . ASP A 1 275 ? 72.515 72.614 13.994 1.00 18.38 255 ASP A N 1
ATOM 2005 C CA . ASP A 1 275 ? 73.611 72.393 13.034 1.00 19.88 255 ASP A CA 1
ATOM 2006 C C . ASP A 1 275 ? 73.173 71.622 11.789 1.00 20.42 255 ASP A C 1
ATOM 2007 O O . ASP A 1 275 ? 73.792 71.758 10.722 1.00 21.67 255 ASP A O 1
ATOM 2012 N N . VAL A 1 276 ? 72.124 70.808 11.905 1.00 19.17 256 VAL A N 1
ATOM 2013 C CA . VAL A 1 276 ? 71.715 69.930 10.804 1.00 19.44 256 VAL A CA 1
ATOM 2014 C C . VAL A 1 276 ? 70.374 70.314 10.172 1.00 18.63 256 VAL A C 1
ATOM 2015 O O . VAL A 1 276 ? 69.991 69.777 9.131 1.00 19.04 256 VAL A O 1
ATOM 2019 N N . SER A 1 277 ? 69.676 71.268 10.779 1.00 17.56 257 SER A N 1
ATOM 2020 C CA . SER A 1 277 ? 68.325 71.601 10.331 1.00 17.61 257 SER A CA 1
ATOM 2021 C C . SER A 1 277 ? 67.968 73.021 10.743 1.00 17.08 257 SER A C 1
ATOM 2022 O O . SER A 1 277 ? 68.452 73.539 11.746 1.00 17.82 257 SER A O 1
ATOM 2025 N N . ASN A 1 278 ? 67.102 73.629 9.942 1.00 18.01 258 ASN A N 1
ATOM 2026 C CA . ASN A 1 278 ? 66.733 75.019 10.088 1.00 18.30 258 ASN A CA 1
ATOM 2027 C C . ASN A 1 278 ? 65.494 75.144 10.967 1.00 17.44 258 ASN A C 1
ATOM 2028 O O . ASN A 1 278 ? 64.462 75.660 10.531 1.00 17.32 258 ASN A O 1
ATOM 2033 N N . ILE A 1 279 ? 65.564 74.642 12.202 1.00 16.86 259 ILE A N 1
ATOM 2034 C CA . ILE A 1 279 ? 64.374 74.719 13.063 1.00 16.08 259 ILE A CA 1
ATOM 2035 C C . ILE A 1 279 ? 63.982 76.170 13.334 1.00 15.36 259 ILE A C 1
ATOM 2036 O O . ILE A 1 279 ? 64.845 77.020 13.477 1.00 16.04 259 ILE A O 1
ATOM 2041 N N . GLN A 1 280 ? 62.676 76.420 13.402 1.00 14.72 260 GLN A N 1
ATOM 2042 C CA . GLN A 1 280 ? 62.159 77.783 13.487 1.00 14.63 260 GLN A CA 1
ATOM 2043 C C . GLN A 1 280 ? 61.718 78.182 14.882 1.00 14.77 260 GLN A C 1
ATOM 2044 O O . GLN A 1 280 ? 61.494 79.371 15.152 1.00 15.33 260 GLN A O 1
ATOM 2050 N N . TYR A 1 281 ? 61.510 77.178 15.734 1.00 14.19 261 TYR A N 1
ATOM 2051 C CA . TYR A 1 281 ? 61.128 77.380 17.115 1.00 13.91 261 TYR A CA 1
ATOM 2052 C C . TYR A 1 281 ? 61.415 76.123 17.919 1.00 13.94 261 TYR A C 1
ATOM 2053 O O . TYR A 1 281 ? 61.594 75.043 17.353 1.00 14.58 261 TYR A O 1
ATOM 2062 N N . LEU A 1 282 ? 61.496 76.302 19.234 1.00 13.82 262 LEU A N 1
ATOM 2063 C CA . LEU A 1 282 ? 61.459 75.180 20.181 1.00 13.92 262 LEU A CA 1
ATOM 2064 C C . LEU A 1 282 ? 60.237 75.342 21.055 1.00 14.07 262 LEU A C 1
ATOM 2065 O O . LEU A 1 282 ? 60.087 76.368 21.729 1.00 14.57 262 LEU A O 1
ATOM 2070 N N . ALA A 1 283 ? 59.386 74.317 21.054 1.00 13.88 263 ALA A N 1
ATOM 2071 C CA . ALA A 1 283 ? 58.249 74.262 21.967 1.00 14.06 263 ALA A CA 1
ATOM 2072 C C . ALA A 1 283 ? 58.641 73.355 23.110 1.00 15.13 263 ALA A C 1
ATOM 2073 O O . ALA A 1 283 ? 59.036 72.205 22.893 1.00 15.48 263 ALA A O 1
ATOM 2075 N N . ILE A 1 284 ? 58.548 73.864 24.333 1.00 15.10 264 ILE A N 1
ATOM 2076 C CA . ILE A 1 284 ? 58.844 73.035 25.501 1.00 17.44 264 ILE A CA 1
ATOM 2077 C C . ILE A 1 284 ? 57.585 72.261 25.943 1.00 19.63 264 ILE A C 1
ATOM 2078 O O . ILE A 1 284 ? 56.493 72.817 26.023 1.00 22.09 264 ILE A O 1
ATOM 2083 N N . ALA A 1 285 ? 57.756 70.964 26.196 1.00 19.51 265 ALA A N 1
ATOM 2084 C CA . ALA A 1 285 ? 56.701 70.118 26.737 1.00 21.29 265 ALA A CA 1
ATOM 2085 C C . ALA A 1 285 ? 57.056 69.758 28.182 1.00 21.66 265 ALA A C 1
ATOM 2086 O O . ALA A 1 285 ? 58.232 69.555 28.504 1.00 21.42 265 ALA A O 1
ATOM 2088 N N . SER A 1 286 ? 56.055 69.690 29.064 1.00 23.21 266 SER A N 1
ATOM 2089 C CA . SER A 1 286 ? 56.281 69.228 30.443 1.00 24.61 266 SER A CA 1
ATOM 2090 C C . SER A 1 286 ? 55.110 68.384 30.951 1.00 26.14 266 SER A C 1
ATOM 2091 O O . SER A 1 286 ? 54.453 68.744 31.948 1.00 26.78 266 SER A O 1
ATOM 2094 N N . TRP A 1 287 ? 54.875 67.250 30.288 1.00 26.90 267 TRP A N 1
ATOM 2095 C CA . TRP A 1 287 ? 53.659 66.455 30.546 1.00 28.15 267 TRP A CA 1
ATOM 2096 C C . TRP A 1 287 ? 53.505 66.193 32.019 1.00 27.67 267 TRP A C 1
ATOM 2097 O O . TRP A 1 287 ? 54.429 65.703 32.673 1.00 28.49 267 TRP A O 1
ATOM 2108 N N . GLY A 1 288 ? 52.343 66.565 32.545 1.00 27.11 268 GLY A N 1
ATOM 2109 C CA . GLY A 1 288 ? 52.021 66.317 33.936 1.00 26.76 268 GLY A CA 1
ATOM 2110 C C . GLY A 1 288 ? 52.633 67.309 34.906 1.00 26.43 268 GLY A C 1
ATOM 2111 O O . GLY A 1 288 ? 52.514 67.133 36.116 1.00 26.55 268 GLY A O 1
ATOM 2112 N N . ARG A 1 289 ? 53.267 68.365 34.387 1.00 26.15 269 ARG A N 1
ATOM 2113 C CA . ARG A 1 289 ? 53.837 69.405 35.246 1.00 26.15 269 ARG A CA 1
ATOM 2114 C C . ARG A 1 289 ? 53.366 70.800 34.837 1.00 24.51 269 ARG A C 1
ATOM 2115 O O . ARG A 1 289 ? 53.318 71.140 33.657 1.00 24.18 269 ARG A O 1
ATOM 2123 N N . HIS A 1 290 ? 53.006 71.601 35.831 1.00 22.99 270 HIS A N 1
ATOM 2124 C CA . HIS A 1 290 ? 52.624 72.987 35.584 1.00 21.73 270 HIS A CA 1
ATOM 2125 C C . HIS A 1 290 ? 53.869 73.836 35.413 1.00 20.60 270 HIS A C 1
ATOM 2126 O O . HIS A 1 290 ? 54.884 73.612 36.076 1.00 19.55 270 HIS A O 1
ATOM 2133 N N . ILE A 1 291 ? 53.792 74.809 34.515 1.00 19.65 271 ILE A N 1
ATOM 2134 C CA . ILE A 1 291 ? 54.909 75.706 34.256 1.00 19.47 271 ILE A CA 1
ATOM 2135 C C . ILE A 1 291 ? 55.499 76.338 35.532 1.00 19.32 271 ILE A C 1
ATOM 2136 O O . ILE A 1 291 ? 56.722 76.504 35.660 1.00 20.06 271 ILE A O 1
ATOM 2141 N N . TYR A 1 292 ? 54.638 76.671 36.489 1.00 19.72 272 TYR A N 1
ATOM 2142 C CA . TYR A 1 292 ? 55.124 77.343 37.683 1.00 19.47 272 TYR A CA 1
ATOM 2143 C C . TYR A 1 292 ? 55.929 76.424 38.583 1.00 19.81 272 TYR A C 1
ATOM 2144 O O . TYR A 1 292 ? 56.609 76.897 39.478 1.00 20.06 272 TYR A O 1
ATOM 2153 N N . GLN A 1 293 ? 55.819 75.123 38.354 1.00 19.90 273 GLN A N 1
ATOM 2154 C CA . GLN A 1 293 ? 56.467 74.152 39.228 1.00 20.95 273 GLN A CA 1
ATOM 2155 C C . GLN A 1 293 ? 57.414 73.262 38.436 1.00 20.94 273 GLN A C 1
ATOM 2156 O O . GLN A 1 293 ? 57.756 72.183 38.875 1.00 22.48 273 GLN A O 1
ATOM 2162 N N . ASN A 1 294 ? 57.847 73.729 37.271 1.00 20.26 274 ASN A N 1
ATOM 2163 C CA . ASN A 1 294 ? 58.723 72.886 36.453 1.00 19.63 274 ASN A CA 1
ATOM 2164 C C . ASN A 1 294 ? 60.190 73.325 36.570 1.00 19.51 274 ASN A C 1
ATOM 2165 O O . ASN A 1 294 ? 60.704 74.068 35.729 1.00 18.98 274 ASN A O 1
ATOM 2170 N N . THR A 1 295 ? 60.845 72.863 37.630 1.00 18.79 275 THR A N 1
ATOM 2171 C CA . THR A 1 295 ? 62.231 73.222 37.900 1.00 19.55 275 THR A CA 1
ATOM 2172 C C . THR A 1 295 ? 63.203 72.087 37.606 1.00 18.74 275 THR A C 1
ATOM 2173 O O . THR A 1 295 ? 62.837 70.914 37.633 1.00 19.06 275 THR A O 1
ATOM 2177 N N . SER A 1 296 ? 64.443 72.451 37.300 1.00 18.17 276 SER A N 1
ATOM 2178 C CA . SER A 1 296 ? 65.448 71.469 36.929 1.00 18.09 276 SER A CA 1
ATOM 2179 C C . SER A 1 296 ? 65.992 70.673 38.115 1.00 18.52 276 SER A C 1
ATOM 2180 O O . SER A 1 296 ? 66.184 71.212 39.215 1.00 18.18 276 SER A O 1
ATOM 2183 N N . ARG A 1 297 ? 66.254 69.396 37.870 1.00 18.59 277 ARG A N 1
ATOM 2184 C CA . ARG A 1 297 ? 66.940 68.537 38.829 1.00 20.29 277 ARG A CA 1
ATOM 2185 C C . ARG A 1 297 ? 68.370 68.199 38.380 1.00 19.76 277 ARG A C 1
ATOM 2186 O O . ARG A 1 297 ? 69.020 67.317 38.942 1.00 20.14 277 ARG A O 1
ATOM 2194 N N . THR A 1 298 ? 68.879 68.908 37.377 1.00 19.93 278 THR A N 1
ATOM 2195 C CA . THR A 1 298 ? 70.265 68.714 36.962 1.00 20.13 278 THR A CA 1
ATOM 2196 C C . THR A 1 298 ? 71.205 69.335 37.999 1.00 21.81 278 THR A C 1
ATOM 2197 O O . THR A 1 298 ? 71.117 70.527 38.276 1.00 21.71 278 THR A O 1
ATOM 2201 N N . PRO A 1 299 ? 72.112 68.527 38.568 1.00 23.70 279 PRO A N 1
ATOM 2202 C CA . PRO A 1 299 ? 73.010 69.044 39.610 1.00 25.03 279 PRO A CA 1
ATOM 2203 C C . PRO A 1 299 ? 73.899 70.181 39.131 1.00 25.48 279 PRO A C 1
ATOM 2204 O O . PRO A 1 299 ? 74.310 70.207 37.966 1.00 26.03 279 PRO A O 1
ATOM 2208 N N . GLY A 1 300 ? 74.192 71.118 40.033 1.00 26.30 280 GLY A N 1
ATOM 2209 C CA . GLY A 1 300 ? 75.020 72.285 39.712 1.00 26.90 280 GLY A CA 1
ATOM 2210 C C . GLY A 1 300 ? 74.219 73.570 39.733 1.00 26.67 280 GLY A C 1
ATOM 2211 O O . GLY A 1 300 ? 73.173 73.634 40.393 1.00 26.74 280 GLY A O 1
ATOM 2212 N N . ASP A 1 301 ? 74.701 74.584 39.009 1.00 26.77 281 ASP A N 1
ATOM 2213 C CA . ASP A 1 301 ? 74.036 75.893 38.917 1.00 27.00 281 ASP A CA 1
ATOM 2214 C C . ASP A 1 301 ? 72.577 75.824 38.443 1.00 25.61 281 ASP A C 1
ATOM 2215 O O . ASP A 1 301 ? 71.759 76.665 38.818 1.00 25.99 281 ASP A O 1
ATOM 2220 N N . HIS A 1 302 ? 72.249 74.832 37.615 1.00 23.62 282 HIS A N 1
ATOM 2221 C CA . HIS A 1 302 ? 70.878 74.712 37.106 1.00 21.75 282 HIS A CA 1
ATOM 2222 C C . HIS A 1 302 ? 69.898 74.236 38.150 1.00 21.12 282 HIS A C 1
ATOM 2223 O O . HIS A 1 302 ? 68.703 74.432 37.994 1.00 20.81 282 HIS A O 1
ATOM 2230 N N . PHE A 1 303 ? 70.396 73.577 39.186 1.00 20.92 283 PHE A N 1
ATOM 2231 C CA . PHE A 1 303 ? 69.506 72.847 40.072 1.00 20.88 283 PHE A CA 1
ATOM 2232 C C . PHE A 1 303 ? 68.476 73.754 40.733 1.00 20.86 283 PHE A C 1
ATOM 2233 O O . PHE A 1 303 ? 68.835 74.756 41.372 1.00 21.43 283 PHE A O 1
ATOM 2241 N N . GLY A 1 304 ? 67.201 73.416 40.554 1.00 19.86 284 GLY A N 1
ATOM 2242 C CA . GLY A 1 304 ? 66.106 74.172 41.164 1.00 20.15 284 GLY A CA 1
ATOM 2243 C C . GLY A 1 304 ? 65.664 75.410 40.400 1.00 19.85 284 GLY A C 1
ATOM 2244 O O . GLY A 1 304 ? 64.682 76.047 40.778 1.00 20.46 284 GLY A O 1
ATOM 2245 N N . ARG A 1 305 ? 66.368 75.750 39.317 1.00 19.16 285 ARG A N 1
ATOM 2246 C CA . ARG A 1 305 ? 65.951 76.871 38.464 1.00 19.08 285 ARG A CA 1
ATOM 2247 C C . ARG A 1 305 ? 64.849 76.429 37.505 1.00 19.08 285 ARG A C 1
ATOM 2248 O O . ARG A 1 305 ? 64.762 75.249 37.170 1.00 18.74 285 ARG A O 1
ATOM 2256 N N . PRO A 1 306 ? 64.020 77.365 37.027 1.00 18.97 286 PRO A N 1
ATOM 2257 C CA . PRO A 1 306 ? 62.955 76.954 36.102 1.00 17.97 286 PRO A CA 1
ATOM 2258 C C . PRO A 1 306 ? 63.534 76.386 34.809 1.00 17.46 286 PRO A C 1
ATOM 2259 O O . PRO A 1 306 ? 64.489 76.936 34.240 1.00 17.59 286 PRO A O 1
ATOM 2263 N N . VAL A 1 307 ? 62.961 75.282 34.352 1.00 16.55 287 VAL A N 1
ATOM 2264 C CA . VAL A 1 307 ? 63.434 74.670 33.112 1.00 16.24 287 VAL A CA 1
ATOM 2265 C C . VAL A 1 307 ? 63.395 75.679 31.951 1.00 16.08 287 VAL A C 1
ATOM 2266 O O . VAL A 1 307 ? 64.338 75.731 31.137 1.00 15.65 287 VAL A O 1
ATOM 2270 N N . ASN A 1 308 ? 62.328 76.481 31.863 1.00 16.00 288 ASN A N 1
ATOM 2271 C CA . ASN A 1 308 ? 62.216 77.409 30.747 1.00 16.49 288 ASN A CA 1
ATOM 2272 C C . ASN A 1 308 ? 63.318 78.454 30.785 1.00 16.72 288 ASN A C 1
ATOM 2273 O O . ASN A 1 308 ? 63.832 78.866 29.738 1.00 16.77 288 ASN A O 1
ATOM 2278 N N . GLN A 1 309 ? 63.675 78.881 31.989 1.00 16.68 289 GLN A N 1
ATOM 2279 C CA . GLN A 1 309 ? 64.766 79.845 32.149 1.00 17.15 289 GLN A CA 1
ATOM 2280 C C . GLN A 1 309 ? 66.087 79.300 31.616 1.00 17.43 289 GLN A C 1
ATOM 2281 O O . GLN A 1 309 ? 66.783 79.969 30.869 1.00 17.04 289 GLN A O 1
ATOM 2287 N N . ILE A 1 310 ? 66.411 78.062 31.984 1.00 15.74 290 ILE A N 1
ATOM 2288 C CA . ILE A 1 310 ? 67.656 77.444 31.566 1.00 15.56 290 ILE A CA 1
ATOM 2289 C C . ILE A 1 310 ? 67.719 77.288 30.050 1.00 15.36 290 ILE A C 1
ATOM 2290 O O . ILE A 1 310 ? 68.752 77.577 29.423 1.00 15.97 290 ILE A O 1
ATOM 2295 N N . VAL A 1 311 ? 66.609 76.848 29.464 1.00 14.70 291 VAL A N 1
ATOM 2296 C CA . VAL A 1 311 ? 66.545 76.662 28.015 1.00 13.95 291 VAL A CA 1
ATOM 2297 C C . VAL A 1 311 ? 66.576 78.020 27.295 1.00 13.94 291 VAL A C 1
ATOM 2298 O O . VAL A 1 311 ? 67.300 78.160 26.319 1.00 14.80 291 VAL A O 1
ATOM 2302 N N . TYR A 1 312 ? 65.810 78.985 27.790 1.00 14.29 292 TYR A N 1
ATOM 2303 C CA . TYR A 1 312 ? 65.749 80.325 27.168 1.00 15.52 292 TYR A CA 1
ATOM 2304 C C . TYR A 1 312 ? 67.150 80.961 27.158 1.00 15.51 292 TYR A C 1
ATOM 2305 O O . TYR A 1 312 ? 67.587 81.572 26.157 1.00 16.00 292 TYR A O 1
ATOM 2314 N N . GLU A 1 313 ? 67.869 80.795 28.267 1.00 15.98 293 GLU A N 1
ATOM 2315 C CA . GLU A 1 313 ? 69.260 81.287 28.337 1.00 17.32 293 GLU A CA 1
ATOM 2316 C C . GLU A 1 313 ? 70.131 80.629 27.272 1.00 16.10 293 GLU A C 1
ATOM 2317 O O . GLU A 1 313 ? 70.855 81.294 26.526 1.00 16.50 293 GLU A O 1
ATOM 2323 N N . HIS A 1 314 ? 70.036 79.309 27.156 1.00 15.58 294 HIS A N 1
ATOM 2324 C CA . HIS A 1 314 ? 70.819 78.624 26.174 1.00 15.49 294 HIS A CA 1
ATOM 2325 C C . HIS A 1 314 ? 70.487 78.979 24.730 1.00 15.05 294 HIS A C 1
ATOM 2326 O O . HIS A 1 314 ? 71.397 79.076 23.896 1.00 16.00 294 HIS A O 1
ATOM 2333 N N . LEU A 1 315 ? 69.201 79.178 24.428 1.00 15.02 295 LEU A N 1
ATOM 2334 C CA . LEU A 1 315 ? 68.809 79.527 23.073 1.00 14.45 295 LEU A CA 1
ATOM 2335 C C . LEU A 1 315 ? 69.438 80.858 22.634 1.00 14.59 295 LEU A C 1
ATOM 2336 O O . LEU A 1 315 ? 69.767 81.018 21.457 1.00 14.90 295 LEU A O 1
ATOM 2341 N N . ALA A 1 316 ? 69.585 81.775 23.585 1.00 15.43 296 ALA A N 1
ATOM 2342 C CA . ALA A 1 316 ? 70.268 83.060 23.347 1.00 16.05 296 ALA A CA 1
ATOM 2343 C C . ALA A 1 316 ? 69.708 83.757 22.105 1.00 15.97 296 ALA A C 1
ATOM 2344 O O . ALA A 1 316 ? 70.469 84.281 21.264 1.00 15.85 296 ALA A O 1
ATOM 2346 N N . GLY A 1 317 ? 68.376 83.742 21.985 1.00 15.72 297 GLY A N 1
ATOM 2347 C CA . GLY A 1 317 ? 67.681 84.427 20.904 1.00 15.91 297 GLY A CA 1
ATOM 2348 C C . GLY A 1 317 ? 67.826 83.846 19.504 1.00 15.73 297 GLY A C 1
ATOM 2349 O O . GLY A 1 317 ? 67.370 84.449 18.536 1.00 16.96 297 GLY A O 1
ATOM 2350 N N . ARG A 1 318 ? 68.420 82.659 19.378 1.00 14.79 298 ARG A N 1
ATOM 2351 C CA . ARG A 1 318 ? 68.613 82.046 18.060 1.00 15.04 298 ARG A CA 1
ATOM 2352 C C . ARG A 1 318 ? 67.300 81.653 17.405 1.00 16.01 298 ARG A C 1
ATOM 2353 O O . ARG A 1 318 ? 67.136 81.787 16.178 1.00 16.38 298 ARG A O 1
ATOM 2361 N N . ILE A 1 319 ? 66.378 81.149 18.224 1.00 15.38 299 ILE A N 1
ATOM 2362 C CA . ILE A 1 319 ? 65.038 80.789 17.771 1.00 15.51 299 ILE A CA 1
ATOM 2363 C C . ILE A 1 319 ? 64.068 81.096 18.904 1.00 15.14 299 ILE A C 1
ATOM 2364 O O . ILE A 1 319 ? 64.467 81.120 20.087 1.00 15.64 299 ILE A O 1
ATOM 2369 N N . PRO A 1 320 ? 62.791 81.364 18.571 1.00 15.42 300 PRO A N 1
ATOM 2370 C CA . PRO A 1 320 ? 61.817 81.609 19.634 1.00 15.41 300 PRO A CA 1
ATOM 2371 C C . PRO A 1 320 ? 61.530 80.354 20.448 1.00 15.52 300 PRO A C 1
ATOM 2372 O O . PRO A 1 320 ? 61.548 79.240 19.913 1.00 15.80 300 PRO A O 1
ATOM 2376 N N . LEU A 1 321 ? 61.294 80.563 21.736 1.00 15.42 301 LEU A N 1
ATOM 2377 C CA . LEU A 1 321 ? 60.875 79.525 22.664 1.00 15.20 301 LEU A CA 1
ATOM 2378 C C . LEU A 1 321 ? 59.380 79.668 22.910 1.00 15.79 301 LEU A C 1
ATOM 2379 O O . LEU A 1 321 ? 58.892 80.767 23.240 1.00 16.02 301 LEU A O 1
ATOM 2384 N N . ILE A 1 322 ? 58.660 78.562 22.769 1.00 15.11 302 ILE A N 1
ATOM 2385 C CA . ILE A 1 322 ? 57.224 78.537 23.069 1.00 15.37 302 ILE A CA 1
ATOM 2386 C C . ILE A 1 322 ? 57.028 77.827 24.396 1.00 16.03 302 ILE A C 1
ATOM 2387 O O . ILE A 1 322 ? 57.269 76.635 24.499 1.00 16.02 302 ILE A O 1
ATOM 2392 N N . ALA A 1 323 ? 56.545 78.564 25.393 1.00 16.08 303 ALA A N 1
ATOM 2393 C CA . ALA A 1 323 ? 56.292 78.028 26.734 1.00 16.68 303 ALA A CA 1
ATOM 2394 C C . ALA A 1 323 ? 54.936 77.337 26.776 1.00 17.71 303 ALA A C 1
ATOM 2395 O O . ALA A 1 323 ? 54.037 77.715 26.055 1.00 19.14 303 ALA A O 1
ATOM 2397 N N . SER A 1 324 ? 54.784 76.345 27.655 1.00 19.22 304 SER A N 1
ATOM 2398 C CA . SER A 1 324 ? 53.501 75.665 27.842 1.00 20.56 304 SER A CA 1
ATOM 2399 C C . SER A 1 324 ? 53.505 75.043 29.231 1.00 20.00 304 SER A C 1
ATOM 2400 O O . SER A 1 324 ? 54.538 75.050 29.913 1.00 21.39 304 SER A O 1
ATOM 2403 N N . GLY A 1 325 ? 52.360 74.498 29.628 1.00 20.44 305 GLY A N 1
ATOM 2404 C CA . GLY A 1 325 ? 52.269 73.754 30.882 1.00 20.12 305 GLY A CA 1
ATOM 2405 C C . GLY A 1 325 ? 51.203 74.355 31.759 1.00 20.23 305 GLY A C 1
ATOM 2406 O O . GLY A 1 325 ? 51.513 74.947 32.805 1.00 20.55 305 GLY A O 1
ATOM 2407 N N . GLY A 1 326 ? 49.953 74.232 31.322 1.00 19.36 306 GLY A N 1
ATOM 2408 C CA . GLY A 1 326 ? 48.826 74.701 32.129 1.00 19.95 306 GLY A CA 1
ATOM 2409 C C . GLY A 1 326 ? 48.580 76.189 32.063 1.00 19.91 306 GLY A C 1
ATOM 2410 O O . GLY A 1 326 ? 47.850 76.733 32.903 1.00 21.04 306 GLY A O 1
ATOM 2411 N N . ILE A 1 327 ? 49.172 76.861 31.076 1.00 19.28 307 ILE A N 1
ATOM 2412 C CA . ILE A 1 327 ? 48.929 78.298 30.879 1.00 19.44 307 ILE A CA 1
ATOM 2413 C C . ILE A 1 327 ? 47.464 78.452 30.480 1.00 20.44 307 ILE A C 1
ATOM 2414 O O . ILE A 1 327 ? 47.010 77.788 29.548 1.00 20.37 307 ILE A O 1
ATOM 2419 N N . ASN A 1 328 ? 46.717 79.303 31.197 1.00 20.53 308 ASN A N 1
ATOM 2420 C CA . ASN A 1 328 ? 45.252 79.290 31.077 1.00 21.46 308 ASN A CA 1
ATOM 2421 C C . ASN A 1 328 ? 44.577 80.629 31.328 1.00 21.14 308 ASN A C 1
ATOM 2422 O O . ASN A 1 328 ? 43.346 80.708 31.475 1.00 22.17 308 ASN A O 1
ATOM 2427 N N . SER A 1 329 ? 45.364 81.689 31.346 1.00 20.69 309 SER A N 1
ATOM 2428 C CA . SER A 1 329 ? 44.847 82.988 31.782 1.00 19.96 309 SER A CA 1
ATOM 2429 C C . SER A 1 329 ? 45.725 84.108 31.249 1.00 19.77 309 SER A C 1
ATOM 2430 O O . SER A 1 329 ? 46.888 83.880 30.903 1.00 19.73 309 SER A O 1
ATOM 2433 N N . PRO A 1 330 ? 45.186 85.333 31.183 1.00 19.45 310 PRO A N 1
ATOM 2434 C CA . PRO A 1 330 ? 46.013 86.479 30.827 1.00 19.26 310 PRO A CA 1
ATOM 2435 C C . PRO A 1 330 ? 47.270 86.566 31.692 1.00 18.90 310 PRO A C 1
ATOM 2436 O O . PRO A 1 330 ? 48.363 86.779 31.176 1.00 18.09 310 PRO A O 1
ATOM 2440 N N . GLU A 1 331 ? 47.121 86.383 33.004 1.00 18.49 311 GLU A N 1
ATOM 2441 C CA . GLU A 1 331 ? 48.273 86.482 33.883 1.00 18.27 311 GLU A CA 1
ATOM 2442 C C . GLU A 1 331 ? 49.297 85.359 33.748 1.00 17.89 311 GLU A C 1
ATOM 2443 O O . GLU A 1 331 ? 50.501 85.632 33.822 1.00 18.37 311 GLU A O 1
ATOM 2449 N N . SER A 1 332 ? 48.837 84.122 33.572 1.00 17.90 312 SER A N 1
ATOM 2450 C CA . SER A 1 332 ? 49.790 83.023 33.389 1.00 17.82 312 SER A CA 1
ATOM 2451 C C . SER A 1 332 ? 50.477 83.148 32.019 1.00 17.56 312 SER A C 1
ATOM 2452 O O . SER A 1 332 ? 51.670 82.878 31.914 1.00 17.21 312 SER A O 1
ATOM 2455 N N . ALA A 1 333 ? 49.732 83.578 30.994 1.00 16.99 313 ALA A N 1
ATOM 2456 C CA . ALA A 1 333 ? 50.364 83.860 29.691 1.00 17.12 313 ALA A CA 1
ATOM 2457 C C . ALA A 1 333 ? 51.439 84.951 29.787 1.00 17.34 313 ALA A C 1
ATOM 2458 O O . ALA A 1 333 ? 52.552 84.809 29.258 1.00 17.38 313 ALA A O 1
ATOM 2460 N N . LEU A 1 334 ? 51.119 86.051 30.475 1.00 16.54 314 LEU A N 1
ATOM 2461 C CA . LEU A 1 334 ? 52.065 87.132 30.620 1.00 17.48 314 LEU A CA 1
ATOM 2462 C C . LEU A 1 334 ? 53.315 86.683 31.385 1.00 16.88 314 LEU A C 1
ATOM 2463 O O . LEU A 1 334 ? 54.419 87.029 31.008 1.00 18.50 314 LEU A O 1
ATOM 2468 N N . ASP A 1 335 ? 53.124 85.928 32.465 1.00 17.48 315 ASP A N 1
ATOM 2469 C CA . ASP A 1 335 ? 54.236 85.502 33.280 1.00 18.16 315 ASP A CA 1
ATOM 2470 C C . ASP A 1 335 ? 55.161 84.580 32.483 1.00 18.38 315 ASP A C 1
ATOM 2471 O O . ASP A 1 335 ? 56.384 84.655 32.631 1.00 18.54 315 ASP A O 1
ATOM 2476 N N . ALA A 1 336 ? 54.576 83.766 31.608 1.00 18.18 316 ALA A N 1
ATOM 2477 C CA . ALA A 1 336 ? 55.379 82.832 30.820 1.00 19.08 316 ALA A CA 1
ATOM 2478 C C . ALA A 1 336 ? 56.360 83.573 29.905 1.00 19.40 316 ALA A C 1
ATOM 2479 O O . ALA A 1 336 ? 57.444 83.062 29.591 1.00 19.56 316 ALA A O 1
ATOM 2481 N N . LEU A 1 337 ? 55.983 84.780 29.485 1.00 20.01 317 LEU A N 1
ATOM 2482 C CA . LEU A 1 337 ? 56.860 85.587 28.669 1.00 20.87 317 LEU A CA 1
ATOM 2483 C C . LEU A 1 337 ? 58.149 86.014 29.382 1.00 21.38 317 LEU A C 1
ATOM 2484 O O . LEU A 1 337 ? 59.066 86.523 28.748 1.00 22.46 317 LEU A O 1
ATOM 2489 N N . GLN A 1 338 ? 58.241 85.789 30.692 1.00 21.82 318 GLN A N 1
ATOM 2490 C CA . GLN A 1 338 ? 59.482 86.067 31.399 1.00 22.40 318 GLN A CA 1
ATOM 2491 C C . GLN A 1 338 ? 60.639 85.191 30.931 1.00 21.97 318 GLN A C 1
ATOM 2492 O O . GLN A 1 338 ? 61.799 85.586 31.034 1.00 22.45 318 GLN A O 1
ATOM 2498 N N . HIS A 1 339 ? 60.334 83.999 30.421 1.00 20.66 319 HIS A N 1
ATOM 2499 C CA . HIS A 1 339 ? 61.385 83.080 29.977 1.00 20.50 319 HIS A CA 1
ATOM 2500 C C . HIS A 1 339 ? 61.019 82.430 28.649 1.00 19.21 319 HIS A C 1
ATOM 2501 O O . HIS A 1 339 ? 61.393 81.280 28.399 1.00 18.55 319 HIS A O 1
ATOM 2508 N N . ALA A 1 340 ? 60.312 83.164 27.789 1.00 18.46 320 ALA A N 1
ATOM 2509 C CA . ALA A 1 340 ? 59.855 82.631 26.505 1.00 18.05 320 ALA A CA 1
ATOM 2510 C C . ALA A 1 340 ? 59.458 83.784 25.593 1.00 18.68 320 ALA A C 1
ATOM 2511 O O . ALA A 1 340 ? 59.278 84.927 26.054 1.00 18.77 320 ALA A O 1
ATOM 2513 N N . ASP A 1 341 ? 59.296 83.471 24.309 1.00 17.36 321 ASP A N 1
ATOM 2514 C CA . ASP A 1 341 ? 58.902 84.457 23.303 1.00 17.76 321 ASP A CA 1
ATOM 2515 C C . ASP A 1 341 ? 57.447 84.300 22.920 1.00 17.58 321 ASP A C 1
ATOM 2516 O O . ASP A 1 341 ? 56.817 85.260 22.457 1.00 18.33 321 ASP A O 1
ATOM 2529 N N . VAL A 1 343 ? 53.644 81.780 23.793 1.00 17.30 323 VAL A N 1
ATOM 2530 C CA . VAL A 1 343 ? 52.953 80.971 24.789 1.00 18.27 323 VAL A CA 1
ATOM 2531 C C . VAL A 1 343 ? 51.986 80.036 24.106 1.00 18.68 323 VAL A C 1
ATOM 2532 O O . VAL A 1 343 ? 51.192 80.462 23.275 1.00 18.29 323 VAL A O 1
ATOM 2536 N N . GLY A 1 344 ? 52.087 78.749 24.431 1.00 18.47 324 GLY A N 1
ATOM 2537 C CA . GLY A 1 344 ? 51.138 77.769 23.927 1.00 19.61 324 GLY A CA 1
ATOM 2538 C C . GLY A 1 344 ? 50.116 77.412 24.984 1.00 20.23 324 GLY A C 1
ATOM 2539 O O . GLY A 1 344 ? 50.453 77.295 26.170 1.00 20.54 324 GLY A O 1
ATOM 2548 N N . SER A 1 346 ? 46.730 74.642 25.526 1.00 26.03 326 SER A N 1
ATOM 2549 C CA . SER A 1 346 ? 46.027 73.461 25.016 1.00 27.71 326 SER A CA 1
ATOM 2550 C C . SER A 1 346 ? 44.534 73.534 25.370 1.00 27.96 326 SER A C 1
ATOM 2551 O O . SER A 1 346 ? 43.748 74.078 24.589 1.00 28.58 326 SER A O 1
ATOM 2554 N N . SER A 1 347 ? 44.146 73.048 26.555 1.00 28.55 327 SER A N 1
ATOM 2555 C CA . SER A 1 347 ? 42.727 73.026 26.964 1.00 29.31 327 SER A CA 1
ATOM 2556 C C . SER A 1 347 ? 41.975 74.378 27.006 1.00 28.94 327 SER A C 1
ATOM 2557 O O . SER A 1 347 ? 40.759 74.403 26.776 1.00 29.17 327 SER A O 1
ATOM 2560 N N . PRO A 1 348 ? 42.665 75.506 27.287 1.00 28.29 328 PRO A N 1
ATOM 2561 C CA . PRO A 1 348 ? 41.931 76.781 27.213 1.00 27.60 328 PRO A CA 1
ATOM 2562 C C . PRO A 1 348 ? 41.297 77.068 25.855 1.00 27.41 328 PRO A C 1
ATOM 2563 O O . PRO A 1 348 ? 40.245 77.719 25.783 1.00 27.56 328 PRO A O 1
ATOM 2567 N N . PHE A 1 349 ? 41.917 76.581 24.786 1.00 26.80 329 PHE A N 1
ATOM 2568 C CA . PHE A 1 349 ? 41.378 76.823 23.455 1.00 26.06 329 PHE A CA 1
ATOM 2569 C C . PHE A 1 349 ? 40.208 75.903 23.118 1.00 26.41 329 PHE A C 1
ATOM 2570 O O . PHE A 1 349 ? 39.465 76.164 22.163 1.00 26.44 329 PHE A O 1
ATOM 2578 N N . VAL A 1 350 ? 40.054 74.841 23.904 1.00 26.64 330 VAL A N 1
ATOM 2579 C CA . VAL A 1 350 ? 38.937 73.916 23.751 1.00 26.98 330 VAL A CA 1
ATOM 2580 C C . VAL A 1 350 ? 37.641 74.601 24.168 1.00 27.86 330 VAL A C 1
ATOM 2581 O O . VAL A 1 350 ? 36.644 74.568 23.436 1.00 27.57 330 VAL A O 1
ATOM 2585 N N . THR A 1 351 ? 37.667 75.226 25.342 1.00 28.19 331 THR A N 1
ATOM 2586 C CA . THR A 1 351 ? 36.471 75.831 25.927 1.00 29.16 331 THR A CA 1
ATOM 2587 C C . THR A 1 351 ? 36.374 77.346 25.678 1.00 29.04 331 THR A C 1
ATOM 2588 O O . THR A 1 351 ? 35.286 77.934 25.727 1.00 28.97 331 TH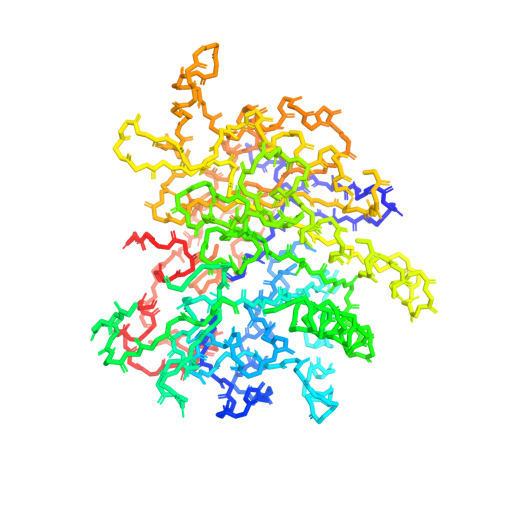R A O 1
ATOM 2592 N N . GLU A 1 352 ? 37.512 77.974 25.381 1.00 29.13 332 GLU A N 1
ATOM 2593 C CA . GLU A 1 352 ? 37.550 79.401 25.119 1.00 29.01 332 GLU A CA 1
ATOM 2594 C C . GLU A 1 352 ? 38.367 79.723 23.852 1.00 28.60 332 GLU A C 1
ATOM 2595 O O . GLU A 1 352 ? 39.429 80.345 23.924 1.00 28.70 332 GLU A O 1
ATOM 2601 N N . PRO A 1 353 ? 37.865 79.303 22.674 1.00 28.15 333 PRO A N 1
ATOM 2602 C CA . PRO A 1 353 ? 38.601 79.531 21.416 1.00 27.31 333 PRO A CA 1
ATOM 2603 C C . PRO A 1 353 ? 38.852 81.002 21.062 1.00 26.97 333 PRO A C 1
ATOM 2604 O O . PRO A 1 353 ? 39.730 81.294 20.250 1.00 26.33 333 PRO A O 1
ATOM 2608 N N . ASP A 1 354 ? 38.093 81.917 21.671 1.00 26.85 334 ASP A N 1
ATOM 2609 C CA . ASP A 1 354 ? 38.227 83.346 21.408 1.00 26.92 334 ASP A CA 1
ATOM 2610 C C . ASP A 1 354 ? 39.058 84.106 22.453 1.00 26.07 334 ASP A C 1
ATOM 2611 O O . ASP A 1 354 ? 39.094 85.333 22.442 1.00 26.27 334 ASP A O 1
ATOM 2616 N N . PHE A 1 355 ? 39.740 83.358 23.322 1.00 25.69 335 PHE A N 1
ATOM 2617 C CA . PHE A 1 355 ? 40.655 83.898 24.338 1.00 24.92 335 PHE A CA 1
ATOM 2618 C C . PHE A 1 355 ? 41.453 85.119 23.864 1.00 24.86 335 PHE A C 1
ATOM 2619 O O . PHE A 1 355 ? 41.444 86.164 24.516 1.00 24.31 335 PHE A O 1
ATOM 2627 N N . VAL A 1 356 ? 42.141 85.001 22.723 1.00 24.34 336 VAL A N 1
ATOM 2628 C CA . VAL A 1 356 ? 43.091 86.030 22.303 1.00 24.76 336 VAL A CA 1
ATOM 2629 C C . VAL A 1 356 ? 42.405 87.284 21.764 1.00 25.18 336 VAL A C 1
ATOM 2630 O O . VAL A 1 356 ? 42.933 88.394 21.862 1.00 25.72 336 VAL A O 1
ATOM 2634 N N . HIS A 1 357 ? 41.218 87.103 21.194 1.00 25.33 337 HIS A N 1
ATOM 2635 C CA . HIS A 1 357 ? 40.431 88.241 20.747 1.00 25.91 337 HIS A CA 1
ATOM 2636 C C . HIS A 1 357 ? 39.973 89.085 21.942 1.00 26.06 337 HIS A C 1
ATOM 2637 O O . HIS A 1 357 ? 40.107 90.305 21.916 1.00 26.41 337 HIS A O 1
ATOM 2644 N N . LYS A 1 358 ? 39.474 88.417 22.982 1.00 26.89 338 LYS A N 1
ATOM 2645 C CA . LYS A 1 358 ? 39.079 89.089 24.227 1.00 27.06 338 LYS A CA 1
ATOM 2646 C C . LYS A 1 358 ? 40.260 89.853 24.819 1.00 27.53 338 LYS A C 1
ATOM 2647 O O . LYS A 1 358 ? 40.105 90.979 25.282 1.00 27.66 338 LYS A O 1
ATOM 2653 N N . LEU A 1 359 ? 41.451 89.258 24.749 1.00 27.34 339 LEU A N 1
ATOM 2654 C CA . LEU A 1 359 ? 42.660 89.920 25.233 1.00 27.62 339 LEU A CA 1
ATOM 2655 C C . LEU A 1 359 ? 43.058 91.124 24.360 1.00 27.58 339 LEU A C 1
ATOM 2656 O O . LEU A 1 359 ? 43.372 92.194 24.873 1.00 27.54 339 LEU A O 1
ATOM 2661 N N . ALA A 1 360 ? 43.031 90.949 23.037 1.00 27.96 340 ALA A N 1
ATOM 2662 C CA . ALA A 1 360 ? 43.359 92.015 22.089 1.00 28.07 340 ALA A CA 1
ATOM 2663 C C . ALA A 1 360 ? 42.422 93.205 22.209 1.00 28.54 340 ALA A C 1
ATOM 2664 O O . ALA A 1 360 ? 42.843 94.355 22.074 1.00 28.98 340 ALA A O 1
ATOM 2666 N N . GLU A 1 361 ? 41.154 92.914 22.490 1.00 28.93 341 GLU A N 1
ATOM 2667 C CA . GLU A 1 361 ? 40.123 93.945 22.614 1.00 29.92 341 GLU A CA 1
ATOM 2668 C C . GLU A 1 361 ? 40.111 94.580 23.997 1.00 29.93 341 GLU A C 1
ATOM 2669 O O . GLU A 1 361 ? 39.229 95.375 24.313 1.00 29.86 341 GLU A O 1
ATOM 2675 N N . GLN A 1 362 ? 41.110 94.234 24.811 1.00 30.22 342 GLN A N 1
ATOM 2676 C CA . GLN A 1 362 ? 41.249 94.751 26.176 1.00 30.54 342 GLN A CA 1
ATOM 2677 C C . GLN A 1 362 ? 40.041 94.399 27.055 1.00 30.29 342 GLN A C 1
ATOM 2678 O O . GLN A 1 362 ? 39.597 95.205 27.868 1.00 30.89 342 GLN A O 1
ATOM 2684 N N . ARG A 1 363 ? 39.547 93.175 26.892 1.00 30.45 343 ARG A N 1
ATOM 2685 C CA . ARG A 1 363 ? 38.464 92.621 27.701 1.00 30.77 343 ARG A CA 1
ATOM 2686 C C . ARG A 1 363 ? 38.883 91.341 28.426 1.00 31.05 343 ARG A C 1
ATOM 2687 O O . ARG A 1 363 ? 38.166 90.341 28.368 1.00 30.43 343 ARG A O 1
ATOM 2695 N N . PRO A 1 364 ? 40.029 91.366 29.137 1.00 30.97 344 PRO A N 1
ATOM 2696 C CA . PRO A 1 364 ? 40.506 90.133 29.775 1.00 31.97 344 PRO A CA 1
ATOM 2697 C C . PRO A 1 364 ? 39.516 89.488 30.751 1.00 32.84 344 PRO A C 1
ATOM 2698 O O . PRO A 1 364 ? 39.540 88.267 30.924 1.00 32.93 344 PRO A O 1
ATOM 2702 N N . HIS A 1 365 ? 38.646 90.287 31.375 1.00 34.21 345 HIS A N 1
ATOM 2703 C CA . HIS A 1 365 ? 37.644 89.750 32.311 1.00 35.47 345 HIS A CA 1
ATOM 2704 C C . HIS A 1 365 ? 36.605 88.824 31.650 1.00 35.72 345 HIS A C 1
ATOM 2705 O O . HIS A 1 365 ? 36.011 87.972 32.319 1.00 35.71 345 HIS A O 1
ATOM 2712 N N . ASP A 1 366 ? 36.424 88.963 30.337 1.00 35.87 346 ASP A N 1
ATOM 2713 C CA . ASP A 1 366 ? 35.436 88.180 29.582 1.00 36.16 346 ASP A CA 1
ATOM 2714 C C . ASP A 1 366 ? 35.855 86.744 29.272 1.00 36.38 346 ASP A C 1
ATOM 2715 O O . ASP A 1 366 ? 35.034 85.915 28.860 1.00 35.97 346 ASP A O 1
ATOM 2720 N N . ILE A 1 367 ? 37.136 86.455 29.460 1.00 35.86 347 ILE A N 1
ATOM 2721 C CA . ILE A 1 367 ? 37.645 85.114 29.243 1.00 36.42 347 ILE A CA 1
ATOM 2722 C C . ILE A 1 367 ? 37.005 84.150 30.235 1.00 37.11 347 ILE A C 1
ATOM 2723 O O . ILE A 1 367 ? 37.049 84.363 31.451 1.00 37.34 347 ILE A O 1
ATOM 2728 N N . ASN A 1 368 ? 36.394 83.103 29.694 1.00 38.28 348 ASN A N 1
ATOM 2729 C CA . ASN A 1 368 ? 35.747 82.096 30.511 1.00 39.14 348 ASN A CA 1
ATOM 2730 C C . ASN A 1 368 ? 36.017 80.673 30.033 1.00 39.28 348 ASN A C 1
ATOM 2731 O O . ASN A 1 368 ? 35.677 80.301 28.904 1.00 38.97 348 ASN A O 1
ATOM 2736 N N . LEU A 1 369 ? 36.639 79.888 30.910 1.00 39.57 349 LEU A N 1
ATOM 2737 C CA . LEU A 1 369 ? 37.068 78.530 30.588 1.00 40.45 349 LEU A CA 1
ATOM 2738 C C . LEU A 1 369 ? 36.019 77.466 30.919 1.00 41.07 349 LEU A C 1
ATOM 2739 O O . LEU A 1 369 ? 36.229 76.279 30.658 1.00 40.86 349 LEU A O 1
ATOM 2744 N N . GLU A 1 370 ? 34.900 77.896 31.497 1.00 42.08 350 GLU A N 1
ATOM 2745 C CA . GLU A 1 370 ? 33.801 76.990 31.825 1.00 43.45 350 GLU A CA 1
ATOM 2746 C C . GLU A 1 370 ? 32.965 76.741 30.583 1.00 43.87 350 GLU A C 1
ATOM 2747 O O . GLU A 1 370 ? 32.880 77.594 29.700 1.00 43.92 350 GLU A O 1
ATOM 2753 N N . PHE A 1 371 ? 32.345 75.571 30.521 1.00 44.74 351 PHE A N 1
ATOM 2754 C CA . PHE A 1 371 ? 31.381 75.279 29.468 1.00 45.64 351 PHE A CA 1
ATOM 2755 C C . PHE A 1 371 ? 30.292 74.357 30.005 1.00 46.34 351 PHE A C 1
ATOM 2756 O O . PHE A 1 371 ? 30.526 73.575 30.929 1.00 46.31 351 PHE A O 1
ATOM 2764 N N . SER A 1 372 ? 29.102 74.474 29.425 1.00 47.50 352 SER A N 1
ATOM 2765 C CA . SER A 1 372 ? 27.997 73.555 29.683 1.00 48.41 352 SER A CA 1
ATOM 2766 C C . SER A 1 372 ? 27.747 72.754 28.408 1.00 48.98 352 SER A C 1
ATOM 2767 O O . SER A 1 372 ? 28.303 73.083 27.352 1.00 49.14 352 SER A O 1
ATOM 2778 N N . ALA A 1 374 ? 25.326 72.903 26.606 1.00 48.51 354 ALA A N 1
ATOM 2779 C CA . ALA A 1 374 ? 24.697 73.857 25.685 1.00 47.94 354 ALA A CA 1
ATOM 2780 C C . ALA A 1 374 ? 25.699 74.495 24.716 1.00 47.41 354 ALA A C 1
ATOM 2781 O O . ALA A 1 374 ? 25.330 74.938 23.628 1.00 47.30 354 ALA A O 1
ATOM 2783 N N . ASP A 1 375 ? 26.966 74.534 25.120 1.00 46.83 355 ASP A N 1
ATOM 2784 C CA . ASP A 1 375 ? 28.021 75.159 24.321 1.00 46.21 355 ASP A CA 1
ATOM 2785 C C . ASP A 1 375 ? 28.626 74.227 23.270 1.00 45.69 355 ASP A C 1
ATOM 2786 O O . ASP A 1 375 ? 29.326 74.694 22.372 1.00 45.54 355 ASP A O 1
ATOM 2791 N N . LEU A 1 376 ? 28.350 72.925 23.376 1.00 45.06 356 LEU A N 1
ATOM 2792 C CA . LEU A 1 376 ? 29.036 71.916 22.553 1.00 44.50 356 LEU A CA 1
ATOM 2793 C C . LEU A 1 376 ? 28.992 72.179 21.047 1.00 44.07 356 LEU A C 1
ATOM 2794 O O . LEU A 1 376 ? 29.982 71.936 20.351 1.00 43.82 356 LEU A O 1
ATOM 2799 N N . GLU A 1 377 ? 27.861 72.678 20.547 1.00 43.36 357 GLU A N 1
ATOM 2800 C CA . GLU A 1 377 ? 27.746 72.971 19.118 1.00 42.83 357 GLU A CA 1
ATOM 2801 C C . GLU A 1 377 ? 28.513 74.228 18.685 1.00 41.70 357 GLU A C 1
ATOM 2802 O O . GLU A 1 377 ? 29.194 74.198 17.662 1.00 41.71 357 GLU A O 1
ATOM 2808 N N . ASP A 1 378 ? 28.418 75.319 19.453 1.00 40.57 358 ASP A N 1
ATOM 2809 C CA . ASP A 1 378 ? 29.177 76.535 19.130 1.00 39.34 358 ASP A CA 1
ATOM 2810 C C . ASP A 1 378 ? 30.676 76.259 19.193 1.00 37.84 358 ASP A C 1
ATOM 2811 O O . ASP A 1 378 ? 31.445 76.806 18.402 1.00 37.39 358 ASP A O 1
ATOM 2816 N N . LEU A 1 379 ? 31.071 75.415 20.141 1.00 36.46 359 LEU A N 1
ATOM 2817 C CA . LEU A 1 379 ? 32.479 75.036 20.320 1.00 34.73 359 LEU A CA 1
ATOM 2818 C C . LEU A 1 379 ? 32.941 73.965 19.332 1.00 34.50 359 LEU A C 1
ATOM 2819 O O . LEU A 1 379 ? 34.144 73.707 19.225 1.00 33.43 359 LEU A O 1
ATOM 2824 N N . ALA A 1 380 ? 31.984 73.361 18.615 1.00 33.86 360 ALA A N 1
ATOM 2825 C CA . ALA A 1 380 ? 32.253 72.287 17.644 1.00 34.11 360 ALA A CA 1
ATOM 2826 C C . ALA A 1 380 ? 33.075 71.148 18.252 1.00 34.79 360 ALA A C 1
ATOM 2827 O O . ALA A 1 380 ? 34.020 70.634 17.638 1.00 34.19 360 ALA A O 1
ATOM 2829 N N . ILE A 1 381 ? 32.704 70.761 19.468 1.00 35.84 361 ILE A N 1
ATOM 2830 C CA . ILE A 1 381 ? 33.314 69.625 20.144 1.00 37.46 361 ILE A CA 1
ATOM 2831 C C . ILE A 1 381 ? 32.561 68.353 19.734 1.00 38.93 361 ILE A C 1
ATOM 2832 O O . ILE A 1 381 ? 31.343 68.262 19.931 1.00 38.85 361 ILE A O 1
ATOM 2837 N N . PRO A 1 382 ? 33.285 67.376 19.146 1.00 40.35 362 PRO A N 1
ATOM 2838 C CA . PRO A 1 382 ? 32.691 66.172 18.558 1.00 41.60 362 PRO A CA 1
ATOM 2839 C C . PRO A 1 382 ? 32.014 65.268 19.580 1.00 42.58 362 PRO A C 1
ATOM 2840 O O . PRO A 1 382 ? 30.999 64.646 19.270 1.00 43.39 362 PRO A O 1
ATOM 2844 N N . HIS A 1 383 ? 32.571 65.210 20.788 1.00 43.45 363 HIS A N 1
ATOM 2845 C CA . HIS A 1 383 ? 32.124 64.264 21.808 1.00 44.17 363 HIS A CA 1
ATOM 2846 C C . HIS A 1 383 ? 30.926 64.773 22.594 1.00 44.83 363 HIS A C 1
ATOM 2847 O O . HIS A 1 383 ? 30.915 65.917 23.061 1.00 44.64 363 HIS A O 1
ATOM 2854 N N . ALA A 1 384 ? 29.927 63.905 22.737 1.00 45.51 364 ALA A N 1
ATOM 2855 C CA . ALA A 1 384 ? 28.723 64.209 23.505 1.00 46.28 364 ALA A CA 1
ATOM 2856 C C . ALA A 1 384 ? 28.936 64.047 25.013 1.00 46.87 364 ALA A C 1
ATOM 2857 O O . ALA A 1 384 ? 28.412 64.842 25.804 1.00 47.39 364 ALA A O 1
ATOM 2859 N N . ALA A 1 385 ? 29.703 63.026 25.405 1.00 47.19 365 ALA A N 1
ATOM 2860 C CA . ALA A 1 385 ? 29.923 62.712 26.820 1.00 47.52 365 ALA A CA 1
ATOM 2861 C C . ALA A 1 385 ? 30.933 63.644 27.495 1.00 47.91 365 ALA A C 1
ATOM 2862 O O . ALA A 1 385 ? 32.084 63.761 27.053 1.00 47.88 365 ALA A O 1
ATOM 2864 N N . PHE A 1 386 ? 30.478 64.292 28.570 1.00 48.05 366 PHE A N 1
ATOM 2865 C CA . PHE A 1 386 ? 31.284 65.207 29.388 1.00 48.24 366 PHE A CA 1
ATOM 2866 C C . PHE A 1 386 ? 32.615 64.597 29.844 1.00 47.79 366 PHE A C 1
ATOM 2867 O O . PHE A 1 386 ? 33.648 65.269 29.810 1.00 47.81 366 PHE A O 1
ATOM 2875 N N . LYS A 1 387 ? 32.579 63.326 30.252 1.00 47.35 367 LYS A N 1
ATOM 2876 C CA . LYS A 1 387 ? 33.775 62.595 30.694 1.00 47.07 367 LYS A CA 1
ATOM 2877 C C . LYS A 1 387 ? 34.815 62.407 29.575 1.00 46.46 367 LYS A C 1
ATOM 2878 O O . LYS A 1 387 ? 36.017 62.337 29.841 1.00 46.42 367 LYS A O 1
ATOM 2884 N N . ASP A 1 388 ? 34.346 62.324 28.332 1.00 45.69 368 ASP A N 1
ATOM 2885 C CA . ASP A 1 388 ? 35.240 62.207 27.181 1.00 44.94 368 ASP A CA 1
ATOM 2886 C C . ASP A 1 388 ? 35.898 63.548 26.854 1.00 44.20 368 ASP A C 1
ATOM 2887 O O . ASP A 1 388 ? 37.095 63.600 26.573 1.00 43.52 368 ASP A O 1
ATOM 2892 N N . ILE A 1 389 ? 35.110 64.624 26.898 1.00 43.40 369 ILE A N 1
ATOM 2893 C CA . ILE A 1 389 ? 35.625 65.984 26.699 1.00 42.78 369 ILE A CA 1
ATOM 2894 C C . ILE A 1 389 ? 36.710 66.305 27.737 1.00 42.77 369 ILE A C 1
ATOM 2895 O O . ILE A 1 389 ? 37.778 66.823 27.386 1.00 42.21 369 ILE A O 1
ATOM 2900 N N . VAL A 1 390 ? 36.441 65.970 29.003 1.00 42.70 370 VAL A N 1
ATOM 2901 C CA . VAL A 1 390 ? 37.407 66.170 30.090 1.00 42.80 370 VAL A CA 1
ATOM 2902 C C . VAL A 1 390 ? 38.691 65.368 29.845 1.00 42.85 370 VAL A C 1
ATOM 2903 O O . VAL A 1 390 ? 39.794 65.916 29.933 1.00 42.68 370 VAL A O 1
ATOM 2907 N N . LYS A 1 391 ? 38.540 64.085 29.514 1.00 43.11 371 LYS A N 1
ATOM 2908 C CA . LYS A 1 391 ? 39.684 63.224 29.209 1.00 43.59 371 LYS A CA 1
ATOM 2909 C C . LYS A 1 391 ? 40.516 63.782 28.052 1.00 43.22 371 LYS A C 1
ATOM 2910 O O . LYS A 1 391 ? 41.750 63.808 28.123 1.00 43.25 371 LYS A O 1
ATOM 2932 N N . ASP A 1 394 ? 42.432 66.977 29.294 1.00 45.55 374 ASP A N 1
ATOM 2933 C CA . ASP A 1 394 ? 43.448 66.672 30.291 1.00 45.86 374 ASP A CA 1
ATOM 2934 C C . ASP A 1 394 ? 44.660 65.955 29.693 1.00 45.69 374 ASP A C 1
ATOM 2935 O O . ASP A 1 394 ? 45.772 66.089 30.211 1.00 45.59 374 ASP A O 1
ATOM 2940 N N . TYR A 1 395 ? 44.461 65.224 28.596 1.00 45.32 375 TYR A N 1
ATOM 2941 C CA . TYR A 1 395 ? 45.543 64.395 28.067 1.00 45.13 375 TYR A CA 1
ATOM 2942 C C . TYR A 1 395 ? 46.689 65.180 27.420 1.00 44.71 375 TYR A C 1
ATOM 2943 O O . TYR A 1 395 ? 47.844 64.757 27.509 1.00 45.11 375 TYR A O 1
ATOM 2952 N N . GLY A 1 396 ? 46.372 66.317 26.805 1.00 43.91 376 GLY A N 1
ATOM 2953 C CA . GLY A 1 396 ? 47.374 67.149 26.141 1.00 43.30 376 GLY A CA 1
ATOM 2954 C C . GLY A 1 396 ? 48.549 67.510 27.035 1.00 42.53 376 GLY A C 1
ATOM 2955 O O . GLY A 1 396 ? 49.708 67.194 26.733 1.00 43.07 376 GLY A O 1
ATOM 2956 N N . GLU A 1 397 ? 48.246 68.152 28.157 1.00 41.24 377 GLU A N 1
ATOM 2957 C CA . GLU A 1 397 ? 49.284 68.603 29.074 1.00 39.93 377 GLU A CA 1
ATOM 2958 C C . GLU A 1 397 ? 49.387 67.755 30.344 1.00 38.99 377 GLU A C 1
ATOM 2959 O O . GLU A 1 397 ? 50.265 67.983 31.175 1.00 37.90 377 GLU A O 1
ATOM 2965 N N . GLY A 1 398 ? 48.493 66.775 30.480 1.00 38.45 378 GLY A N 1
ATOM 2966 C CA . GLY A 1 398 ? 48.526 65.851 31.623 1.00 38.40 378 GLY A CA 1
ATOM 2967 C C . GLY A 1 398 ? 48.201 66.472 32.971 1.00 38.45 378 GLY A C 1
ATOM 2968 O O . GLY A 1 398 ? 48.626 65.964 34.008 1.00 37.92 378 GLY A O 1
ATOM 2969 N N . LEU A 1 399 ? 47.454 67.575 32.948 1.00 38.40 379 LEU A N 1
ATOM 2970 C CA . LEU A 1 399 ? 47.031 68.288 34.155 1.00 38.85 379 LEU A CA 1
ATOM 2971 C C . LEU A 1 399 ? 45.510 68.179 34.301 1.00 40.20 379 LEU A C 1
ATOM 2972 O O . LEU A 1 399 ? 44.828 67.800 33.343 1.00 40.73 379 LEU A O 1
ATOM 2977 N N . LYS A 1 400 ? 44.984 68.531 35.477 1.00 41.55 380 LYS A N 1
ATOM 2978 C CA . LYS A 1 400 ? 43.563 68.310 35.824 1.00 43.11 380 LYS A CA 1
ATOM 2979 C C . LYS A 1 400 ? 42.682 69.557 35.982 1.00 43.94 380 LYS A C 1
ATOM 2980 O O . LYS A 1 400 ? 41.472 69.431 36.194 1.00 44.45 380 LYS A O 1
ATOM 2986 N N . LYS A 1 401 ? 43.267 70.749 35.867 1.00 44.95 381 LYS A N 1
ATOM 2987 C CA . LYS A 1 401 ? 42.524 71.993 36.146 1.00 45.76 381 LYS A CA 1
ATOM 2988 C C . LYS A 1 401 ? 41.440 72.327 35.127 1.00 46.01 381 LYS A C 1
ATOM 2989 O O . LYS A 1 401 ? 40.439 72.957 35.480 1.00 46.65 381 LYS A O 1
#

Radius of gyration: 19.62 Å; Cα contacts (8 Å, |Δi|>4): 772; chains: 1; bounding box: 53×57×44 Å

CATH classification: 3.20.20.70

Sequence (367 aa):
YRYKPLLQSIHLPNGIKISNRFVLSPTVNASTKEGYITKADLAYAARRSNSAGQVTGAAYIEPYGKLFEYGFNNIDHDACIPGLTNASTKQHGSLAIIQLAHAGRFSNQAILNFGKVYGPSPTLHSPIEHVVIASHEKINSIIQQYRDATLRAIKAGFDGVEISIAQRLLIQTFFSTFSNRRTDHYGADSLKNRARLCLEVRAVQEVIDKEAPDNFILGFRATPEETRGSDLGYTIDEFNQLIDWVDVSNIQYLAIASWGRHIYQNTSRTPGDHFGRPVNQIVYEHLAGRIPLIASGGINSPESALDALQHADVGSSPFVTEPDFVHKLAEQRPHDINLEFSADLEDLAIPHAAFKDIVKDYGEGLKK

Solvent-accessible surface area: 15935 Å² total

B-factor: mean 24.73, std 9.27, range [12.41, 62.18]

Secondary structure (DSSP, 8-state):
-TTGGGGS-EE-TTS-EESSS---------S-TT----HHHHHHHHHTTTS---EEEEEESSGGG--STT-EE-SSGGGHHHHH-----TTS---EEEEE--GGG-HHHHHHHSEEE-S---B-SSSSBEEE--HHHHHHHHHHHHHHHHHHHHTT-SEEEEE--TTSHHHHHH-TTT----STTSTT-HHHHHHHHHH--HHHHHHHHHPPTT-EEEEEE-S-EEETTEEEE-HHHHHHHHHH---S----EEE--TT--GGG-B---SSTTTTSBHHHHHHHHHTTSS-EE--SS--SHHHHHHHGGG-----THHHH-TTHHHHHHTT-GGG--------TTTTT-----HHHHH--TTTT---

Foldseek 3Di:
DLLVLQQPWDAWPQGDIQRGNEEAAEFLLPAPQQQAADPLNLLLLLLQLVQGSYEYHEAELDLLQAARRRGHHLNDLVNLVRLLNLCSCVVVRAYAYEYAGLFPNRNVNCVVPLEHEAQDWFDCPPHTHIYHHDPVVLVVVLVSLLSSLLSNQSSPHLAYEYELAPRTRLVLLQFQVRFCDDDQSGDPDLCNSLVSVLSVLSSQVSCVVHHDRNRAYAYEYAQWADDVLDTRDFNVSSLVSVVSVVSHDHREYEYADAQAAQVQAAGSHPDPRHRHRSLQVNLVSCVPVHWYEYEGPQAASVSQSVRVVRTSYYHLLCQQFSNCVVCVVVVNRVPRDSDDDVCCVSSSNPDPDPVSSQVCRSRVDRD

Nearest PDB structures (foldseek):
  3l5a-assembly1_A  TM=1.002E+00  e=7.807E-76  Staphylococcus aureus subsp. aureus JH1
  3gka-assembly1_A  TM=7.738E-01  e=1.072E-21  Burkholderia pseudomallei
  5n6g-assembly1_A  TM=7.732E-01  e=2.156E-21  Agrobacterium tumefaciens
  7blf-assembly2_B-2  TM=8.319E-01  e=1.606E-19  Botrytis cinerea B05.10
  3kru-assembly1_A  TM=8.225E-01  e=5.785E-19  Thermoanaerobacter pseudethanolicus ATCC 33223

=== Feature glossary ===
Legend for the data blocks above and below:

— What the protein is —

Sequence gives the chain of amino acids in standard one-letter code (A=alanine, C=cysteine, …, Y=tyrosine), read N→C. It is the only feature that is directly encoded by the gene; all structural features are derived from the folded form of this sequence.

The annotation block draws on four external resources. InterPro: which protein families and domains the sequence belongs to. GO: standardized terms for what the protein does, what process it participates in, and where in the cell it acts. CATH: which structural fold it has in the CATH hierarchy. Organism: the species of origin.

— Where its atoms are —

Atomic coordinates in PDBx/mmCIF format — the same representation the Protein Data Bank distributes. Each line of the _atom_site loop places one backbone atom in Cartesian space (units: ångströms, origin: arbitrary).

Six rendered views show the 3D structure from the faces of a cube — i.e. along ±x, ±y, ±z. Rendering representation is drawn randomly per protein from cartoon (secondary-structure ribbons), sticks (backbone bonds), or molecular surface; coloring is either N→C rainbow (blue at the N-terminus through red at the C-terminus) or one color per chain.

— Local backbone conformation —

DSSP 8-state secondary structure assigns each residue one of H (α-helix), G (3₁₀-helix), I (π-helix), E (extended β-strand), B (isolated β-bridge), T (hydrogen-bonded turn), S (bend), or '-' (coil). The assignment is computed from backbone hydrogen-bond geometry via the Kabsch–Sander algorithm.

P-SEA three-state annotation labels each residue as helix, strand, or coil based purely on the geometry of the Cα trace. It serves as a fallback when the full backbone (and thus DSSP) is unavailable.

φ (phi) and ψ (psi) are the two rotatable backbone dihedrals per residue: φ is the C(i-1)–N–Cα–C torsion, ψ is the N–Cα–C–N(i+1) torsion, both in degrees on (−180°, 180°]. α-helical residues cluster near (−60°, −45°); β-strand residues near (−120°, +130°). A Ramachandran plot is simply a scatter of (φ, ψ) for every residue.

— Global shape and packing —

Radius of gyration (Rg) is the root-mean-square distance of Cα atoms from their centroid — a single number for overall size and compactness. A globular domain of N residues has Rg ≈ 2.2·N^0.38 Å; an extended or disordered chain has a much larger Rg. The Cα contact count is the number of residue pairs whose Cα atoms are within 8 Å and are more than four positions apart in sequence — a standard proxy for tertiary packing density. The bounding box is the smallest axis-aligned box enclosing all Cα atoms.

Accessible surface area quantifies burial. A residue with SASA near zero is packed into the hydrophobic core; one with SASA >100 Å² sits on the surface. Computed here via the Shrake–Rupley numerical algorithm with a 1.4 Å probe.

The contact map is a binary N×N matrix image: pixel (i, j) is dark where Cα_i and Cα_j 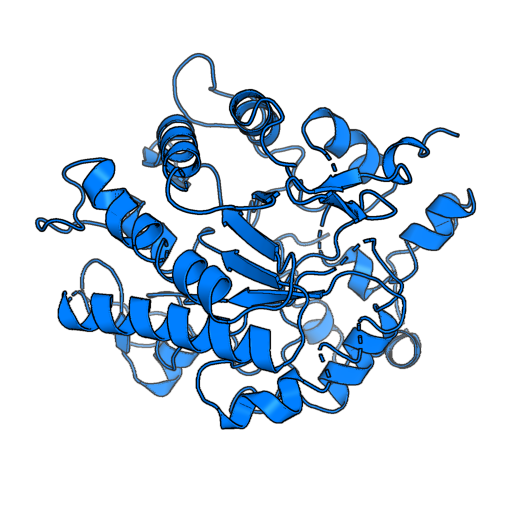are within 8 Å and |i−j|>4. Because the |i−j|>4 filter removes local helical contacts, off-diagonal stripes parallel to the main diagonal indicate parallel β-sheets; stripes perpendicular to it indicate antiparallel β-sheets. The Ramachandran plot scatters every residue's (φ, ψ) pair against the sterically allowed regions. The PAE heatmap renders the predicted-aligned-error matrix.

— Structural neighborhood —

A 3Di character summarizes, for each residue, the relative orientation of the Cα frame of its nearest spatial neighbor. Because it encodes fold topology rather than chemistry, 3Di alignments detect remote structural similarity that sequence alignment misses.

Structural nearest neighbors (via Foldseek easy-search vs the PDB). Reported per hit: target PDB id, E-value, and alignment TM-score. A TM-score above ~0.5 is the conventional threshold for 'same fold'.

— Confidence and disorder —

For AlphaFold models, the B-factor field carries pLDDT — the model's own estimate of local accuracy on a 0–100 scale. Regions with pLDDT<50 should be treated as essentially unmodeled; they often correspond to intrinsically disordered segments.

B-factor (Debye–Waller factor) reflects atomic displacement in the crystal lattice. It is an experimental observable (units Å²), not a prediction; low values mean the atom is pinned down, high values mean it moves or is heterogeneous across the crystal.

Predicted Aligned Error (PAE) is an AlphaFold confidence matrix: entry (i, j) is the expected error in the position of residue j, in ångströms, when the prediction is superimposed on the true structure at residue i. Low PAE within a block of residues means that block is internally rigid and well-predicted; high PAE between two blocks means their relative placement is uncertain even if each block individually is confident.